Protein AF-X6MN84-F1 (afdb_monomer_lite)

Radius of gyration: 22.19 Å; chains: 1; bounding box: 65×56×56 Å

Structure (mmCIF, N/CA/C/O backbone):
data_AF-X6MN84-F1
#
_entry.id   AF-X6MN84-F1
#
loop_
_atom_site.group_PDB
_atom_site.id
_atom_site.type_symbol
_atom_site.label_atom_id
_atom_site.label_alt_id
_atom_site.label_comp_id
_atom_site.label_asym_id
_atom_site.label_entity_id
_atom_site.label_seq_id
_atom_site.pdbx_PDB_ins_code
_atom_site.Cartn_x
_atom_site.Cartn_y
_atom_site.Cartn_z
_atom_site.occupancy
_atom_site.B_iso_or_equiv
_atom_site.auth_seq_id
_atom_site.auth_comp_id
_atom_site.auth_asym_id
_atom_site.auth_atom_id
_atom_site.pdbx_PDB_model_num
ATOM 1 N N . ARG A 1 1 ? 23.557 12.006 5.548 1.00 52.25 1 ARG A N 1
ATOM 2 C CA . ARG A 1 1 ? 22.405 11.885 4.615 1.00 52.25 1 ARG A CA 1
ATOM 3 C C . ARG A 1 1 ? 21.142 11.925 5.464 1.00 52.25 1 ARG A C 1
ATOM 5 O O . ARG A 1 1 ? 21.061 11.121 6.381 1.00 52.25 1 ARG A O 1
ATOM 12 N N . PHE A 1 2 ? 20.226 12.864 5.230 1.00 48.91 2 PHE A N 1
ATOM 13 C CA . PHE A 1 2 ? 18.969 12.944 5.981 1.00 48.91 2 PHE A CA 1
ATOM 14 C C . PHE A 1 2 ? 18.113 11.706 5.689 1.00 48.91 2 PHE A C 1
ATOM 16 O O . PHE A 1 2 ? 17.827 11.423 4.526 1.00 48.91 2 PHE A O 1
ATOM 23 N N . LYS A 1 3 ? 17.737 10.953 6.728 1.00 68.38 3 LYS A N 1
ATOM 24 C CA . LYS A 1 3 ? 16.686 9.939 6.628 1.00 68.38 3 LYS A CA 1
ATOM 25 C C . LYS A 1 3 ? 15.368 10.673 6.836 1.00 68.38 3 LYS A C 1
ATOM 27 O O . LYS A 1 3 ? 15.062 11.056 7.957 1.00 68.38 3 LYS A O 1
ATOM 32 N N . MET A 1 4 ? 14.635 10.938 5.763 1.00 73.06 4 MET A N 1
ATOM 33 C CA . MET A 1 4 ? 13.311 11.551 5.864 1.00 73.06 4 MET A CA 1
ATOM 34 C C . MET A 1 4 ? 12.252 10.508 5.531 1.00 73.06 4 MET A C 1
ATOM 36 O O . MET A 1 4 ? 12.378 9.788 4.539 1.00 73.06 4 MET A O 1
ATOM 40 N N . GLY A 1 5 ? 11.242 10.418 6.391 1.00 83.06 5 GLY A N 1
ATOM 41 C CA . GLY A 1 5 ? 9.999 9.730 6.078 1.00 83.06 5 GLY A CA 1
ATOM 42 C C . GLY A 1 5 ? 9.092 10.646 5.264 1.00 83.06 5 GLY A C 1
ATOM 43 O O . GLY A 1 5 ? 9.265 11.865 5.263 1.00 83.06 5 GLY A O 1
ATOM 44 N N . PHE A 1 6 ? 8.128 10.065 4.564 1.00 90.44 6 PHE A N 1
ATOM 45 C CA . PHE A 1 6 ? 7.112 10.826 3.853 1.00 90.44 6 PHE A CA 1
ATOM 46 C C . PHE A 1 6 ? 5.768 10.109 3.896 1.00 90.44 6 PHE A C 1
ATOM 48 O O . PHE A 1 6 ? 5.682 8.899 4.119 1.00 90.44 6 PHE A O 1
ATOM 55 N N . MET A 1 7 ? 4.717 10.878 3.644 1.00 93.00 7 MET A N 1
ATOM 56 C CA . MET A 1 7 ? 3.363 10.376 3.503 1.00 93.00 7 MET A CA 1
ATOM 57 C C . MET A 1 7 ? 2.702 11.101 2.333 1.00 93.00 7 MET A C 1
ATOM 59 O O . MET A 1 7 ? 2.731 12.328 2.273 1.00 93.00 7 MET A O 1
ATOM 63 N N . ILE A 1 8 ? 2.144 10.345 1.391 1.00 93.38 8 ILE A N 1
ATOM 64 C CA . ILE A 1 8 ? 1.365 10.858 0.264 1.00 93.38 8 ILE A CA 1
ATOM 65 C C . ILE A 1 8 ? -0.061 10.371 0.456 1.00 93.38 8 ILE A C 1
ATOM 67 O O . ILE A 1 8 ? -0.315 9.168 0.493 1.00 93.38 8 ILE A O 1
ATOM 71 N N . CYS A 1 9 ? -0.988 11.311 0.564 1.00 92.75 9 CYS A N 1
ATOM 72 C CA . CYS A 1 9 ? -2.396 11.025 0.769 1.00 92.75 9 CYS A CA 1
ATOM 73 C C . CYS A 1 9 ? -3.184 11.381 -0.490 1.00 92.75 9 CYS A C 1
ATOM 75 O O . CYS A 1 9 ? -3.005 12.465 -1.044 1.00 92.75 9 CYS A O 1
ATOM 77 N N . ARG A 1 10 ? -4.082 10.493 -0.914 1.00 92.19 10 ARG A N 1
ATOM 78 C CA . ARG A 1 10 ? -4.995 10.708 -2.040 1.00 92.19 10 ARG A CA 1
ATOM 79 C C . ARG A 1 10 ? -6.407 10.292 -1.646 1.00 92.19 10 ARG A C 1
ATOM 81 O O . ARG A 1 10 ? -6.578 9.236 -1.039 1.00 92.19 10 ARG A O 1
ATOM 88 N N . GLY A 1 11 ? -7.407 11.107 -1.977 1.00 87.75 11 GLY A N 1
ATOM 89 C CA . GLY A 1 11 ? -8.805 10.810 -1.664 1.00 87.75 11 GLY A CA 1
ATOM 90 C C . GLY A 1 11 ? -9.167 10.984 -0.186 1.00 87.75 11 GLY A C 1
ATOM 91 O O . GLY A 1 11 ? -10.141 10.385 0.259 1.00 87.75 11 GLY A O 1
ATOM 92 N N . LEU A 1 12 ? -8.410 11.758 0.605 1.00 85.75 12 LEU A N 1
ATOM 93 C CA . LEU A 1 12 ? -8.781 12.031 2.007 1.00 85.75 12 LEU A CA 1
ATOM 94 C C . LEU A 1 12 ? -10.061 12.865 2.114 1.00 85.75 12 LEU A C 1
ATOM 96 O O . LEU A 1 12 ? -10.788 12.737 3.091 1.00 85.75 12 LEU A O 1
ATOM 100 N N . GLU A 1 13 ? -10.352 13.671 1.101 1.00 82.50 13 GLU A N 1
ATOM 101 C CA . GLU A 1 13 ? -11.580 14.444 0.937 1.00 82.50 13 GLU A CA 1
ATOM 102 C C . GLU A 1 13 ? -12.840 13.571 0.841 1.00 82.50 13 GLU A C 1
ATOM 104 O O . GLU A 1 13 ? -13.934 14.045 1.126 1.00 82.50 13 GLU A O 1
ATOM 109 N N . THR A 1 14 ? -12.689 12.287 0.493 1.00 79.19 14 THR A N 1
ATOM 110 C CA . THR A 1 14 ? -13.793 11.309 0.473 1.00 79.19 14 THR A CA 1
ATOM 111 C C . THR A 1 14 ? -14.192 10.860 1.881 1.00 79.19 14 THR A C 1
ATOM 113 O O . THR A 1 14 ? -15.256 10.274 2.085 1.00 79.19 14 THR A O 1
ATOM 116 N N . LEU A 1 15 ? -13.341 11.124 2.879 1.00 78.88 15 LEU A N 1
ATOM 117 C CA . LEU A 1 15 ? -13.653 10.871 4.275 1.00 78.88 15 LEU A CA 1
ATOM 118 C C . LEU A 1 15 ? -14.443 12.065 4.828 1.00 78.88 15 LEU A C 1
ATOM 120 O O . LEU A 1 15 ? -14.027 13.208 4.638 1.00 78.88 15 LEU A O 1
ATOM 124 N N . PRO A 1 16 ? -15.534 11.835 5.578 1.00 73.75 16 PRO A N 1
ATOM 125 C CA . PRO A 1 16 ? -16.383 12.898 6.115 1.00 73.75 16 PRO A CA 1
ATOM 126 C C . PRO A 1 16 ? -15.734 13.581 7.332 1.00 73.75 16 PRO A C 1
ATOM 128 O O . PRO A 1 16 ? -16.254 13.551 8.444 1.00 73.75 16 PRO A O 1
ATOM 131 N N . LEU A 1 17 ? -14.562 14.190 7.134 1.00 69.19 17 LEU A N 1
ATOM 132 C CA . LEU A 1 17 ? -13.824 14.929 8.162 1.00 69.19 17 LEU A CA 1
ATOM 133 C C . LEU A 1 17 ? -14.468 16.300 8.462 1.00 69.19 17 LEU A C 1
ATOM 135 O O . LEU A 1 17 ? -14.185 16.903 9.492 1.00 69.19 17 LEU A O 1
ATOM 139 N N . GLY A 1 18 ? -15.310 16.818 7.558 1.00 51.84 18 GLY A N 1
ATOM 140 C CA . GLY A 1 18 ? -15.757 18.218 7.524 1.00 51.84 18 GLY A CA 1
ATOM 141 C C . GLY A 1 18 ? -16.890 18.625 8.477 1.00 51.84 18 GLY A C 1
ATOM 142 O O . GLY A 1 18 ? -17.032 19.813 8.753 1.00 51.84 18 GLY A O 1
ATOM 143 N N . GLU A 1 19 ? -17.665 17.697 9.045 1.00 52.88 19 GLU A N 1
ATOM 144 C CA . GLU A 1 19 ? -18.725 18.038 10.022 1.00 52.88 19 GLU A CA 1
ATOM 145 C C . GLU A 1 19 ? -18.195 18.166 11.469 1.00 52.88 19 GLU A C 1
ATOM 147 O O . GLU A 1 19 ? -18.948 18.231 12.443 1.00 52.88 19 GLU A O 1
ATOM 152 N N . ILE A 1 20 ? -16.871 18.205 11.640 1.00 51.59 20 ILE A N 1
ATOM 153 C CA . ILE A 1 20 ? -16.196 18.148 12.936 1.00 51.59 20 ILE A CA 1
ATOM 154 C C . ILE A 1 20 ? -16.018 19.569 13.490 1.00 51.59 20 ILE A C 1
ATOM 156 O O . ILE A 1 20 ? -14.953 20.178 13.393 1.00 51.59 20 ILE A O 1
ATOM 160 N N . LYS A 1 21 ? -17.062 20.110 14.129 1.00 41.25 21 LYS A N 1
ATOM 161 C CA . LYS A 1 21 ? -16.872 21.169 15.132 1.00 41.25 21 LYS A CA 1
ATOM 162 C C . LYS A 1 21 ? -16.642 20.527 16.498 1.00 41.25 21 LYS A C 1
ATOM 164 O O . LYS A 1 21 ? -17.490 19.807 17.022 1.00 41.25 21 LYS A O 1
ATOM 169 N N . SER A 1 22 ? -15.458 20.806 17.042 1.00 44.19 22 SER A N 1
ATOM 170 C CA . SER A 1 22 ? -15.061 20.605 18.438 1.00 44.19 22 SER A CA 1
ATOM 171 C C . SER A 1 22 ? -16.256 20.682 19.403 1.00 44.19 22 SER A C 1
ATOM 173 O O . SER A 1 22 ? -16.992 21.668 19.420 1.00 44.19 22 SER A O 1
ATOM 175 N N . GLY A 1 23 ? -16.452 19.619 20.186 1.00 43.91 23 GLY A N 1
ATOM 176 C CA . GLY A 1 23 ? -17.368 19.578 21.330 1.00 43.91 23 GLY A CA 1
ATOM 177 C C . GLY A 1 23 ? -18.589 18.665 21.190 1.00 43.91 23 GLY A C 1
ATOM 178 O O . GLY A 1 23 ? -18.966 18.035 22.173 1.00 43.91 23 GLY A O 1
ATOM 179 N N . SER A 1 24 ? -19.176 18.509 19.998 1.00 44.34 24 SER A N 1
ATOM 180 C CA . SER A 1 24 ? -20.424 17.735 19.843 1.00 44.34 24 SER A CA 1
ATOM 181 C C . SER A 1 24 ? -20.464 17.019 18.494 1.00 44.34 24 SER A C 1
ATOM 183 O O . SER A 1 24 ? -20.938 17.565 17.504 1.00 44.34 24 SER A O 1
ATOM 185 N N . VAL A 1 25 ? -19.942 15.793 18.434 1.00 43.50 25 VAL A N 1
ATOM 186 C CA . VAL A 1 25 ? -19.949 14.992 17.200 1.00 43.50 25 VAL A CA 1
ATOM 187 C C . VAL A 1 25 ? -21.353 14.421 16.971 1.00 43.50 25 VAL A C 1
ATOM 189 O O . VAL A 1 25 ? -21.715 13.416 17.583 1.00 43.50 25 VAL A O 1
ATOM 192 N N . ASN A 1 26 ? -22.132 15.047 16.088 1.00 42.22 26 ASN A N 1
ATOM 193 C CA . ASN A 1 26 ? -23.276 14.418 15.429 1.00 42.22 26 ASN A CA 1
ATOM 194 C C . ASN A 1 26 ? -22.837 14.051 14.014 1.00 42.22 26 ASN A C 1
ATOM 196 O O . ASN A 1 26 ? -22.629 14.932 13.193 1.00 42.22 26 ASN A O 1
ATOM 200 N N . ILE A 1 27 ? -22.665 12.756 13.756 1.00 47.03 27 ILE A N 1
ATOM 201 C CA . ILE A 1 27 ? -22.440 12.249 12.401 1.00 47.03 27 ILE A CA 1
ATOM 202 C C . ILE A 1 27 ? -23.808 12.122 11.742 1.00 47.03 27 ILE A C 1
ATOM 204 O O . ILE A 1 27 ? -24.665 11.408 12.276 1.00 47.03 27 ILE A O 1
ATOM 208 N N . ASN A 1 28 ? -24.015 12.762 10.591 1.00 46.78 28 ASN A N 1
ATOM 209 C CA . ASN A 1 28 ? -25.193 12.493 9.776 1.00 46.78 28 ASN A CA 1
ATOM 210 C C . ASN A 1 28 ? -25.079 11.093 9.140 1.00 46.78 28 ASN A C 1
ATOM 212 O O . ASN A 1 28 ? -24.498 10.891 8.078 1.00 46.78 28 ASN A O 1
ATOM 216 N N . LEU A 1 29 ? -25.608 10.085 9.841 1.00 49.41 29 LEU A N 1
ATOM 217 C CA . LEU A 1 29 ? -25.531 8.672 9.448 1.00 49.41 29 LEU A CA 1
ATOM 218 C C . LEU A 1 29 ? -26.240 8.366 8.119 1.00 49.41 29 LEU A C 1
ATOM 220 O O . LEU A 1 29 ? -25.940 7.342 7.507 1.00 49.41 29 LEU A O 1
ATOM 224 N N . ASN A 1 30 ? -27.153 9.230 7.669 1.00 44.81 30 ASN A N 1
ATOM 225 C CA . ASN A 1 30 ? -27.956 8.983 6.473 1.00 44.81 30 ASN A CA 1
ATOM 226 C C . ASN A 1 30 ? -27.123 9.087 5.185 1.00 44.81 30 ASN A C 1
ATOM 228 O O . ASN A 1 30 ? -27.300 8.266 4.293 1.00 44.81 30 ASN A O 1
ATOM 232 N N . GLU A 1 31 ? -26.144 9.993 5.133 1.00 46.47 31 GLU A N 1
ATOM 233 C CA . GLU A 1 31 ? -25.228 10.148 3.987 1.00 46.47 31 GLU A CA 1
ATOM 234 C C . GLU A 1 31 ? -24.196 9.000 3.904 1.00 46.47 31 GLU A C 1
ATOM 236 O O . GLU A 1 31 ? -23.712 8.626 2.836 1.00 46.47 31 GLU A O 1
ATOM 241 N N . LEU A 1 32 ? -23.888 8.371 5.046 1.00 46.03 32 LEU A N 1
ATOM 242 C CA . LEU A 1 32 ? -22.973 7.227 5.149 1.00 46.03 32 LEU A CA 1
ATOM 243 C C . LEU A 1 32 ? -23.614 5.886 4.764 1.00 46.03 32 LEU A C 1
ATOM 245 O O . LEU A 1 32 ? -22.897 4.957 4.373 1.00 46.03 32 LEU A O 1
ATOM 249 N N . LEU A 1 33 ? -24.937 5.771 4.908 1.00 45.97 33 LEU A N 1
ATOM 250 C CA . LEU A 1 33 ? -25.699 4.544 4.663 1.00 45.97 33 LEU A CA 1
ATOM 251 C C . LEU A 1 33 ? -25.850 4.245 3.167 1.00 45.97 33 LEU A C 1
ATOM 253 O O . LEU A 1 33 ? -25.746 3.077 2.787 1.00 45.97 33 LEU A O 1
ATOM 257 N N . GLU A 1 34 ? -26.000 5.271 2.322 1.00 46.03 34 GLU A N 1
ATOM 258 C CA . GLU A 1 34 ? -26.177 5.107 0.868 1.00 46.03 34 GLU A CA 1
ATOM 259 C C . GLU A 1 34 ? -24.940 4.502 0.176 1.00 46.03 34 GLU A C 1
ATOM 261 O O . GLU A 1 34 ? -25.068 3.784 -0.813 1.00 46.03 34 GLU A O 1
ATOM 266 N N . ASN A 1 35 ? -23.748 4.672 0.760 1.00 43.97 35 ASN A N 1
ATOM 267 C CA . ASN A 1 35 ? -22.477 4.171 0.218 1.00 43.97 35 ASN A CA 1
ATOM 268 C C . ASN A 1 35 ? -22.011 2.822 0.814 1.00 43.97 35 ASN A C 1
ATOM 270 O O . ASN A 1 35 ? -20.923 2.334 0.495 1.00 43.97 35 ASN A O 1
ATOM 274 N N . SER A 1 36 ? -22.797 2.199 1.700 1.00 42.78 36 SER A N 1
ATOM 275 C CA . SER A 1 36 ? -22.374 1.042 2.508 1.00 42.78 36 SER A CA 1
ATOM 276 C C . SER A 1 36 ? -22.771 -0.319 1.913 1.00 42.78 36 SER A C 1
ATOM 278 O O . SER A 1 36 ? -23.454 -1.130 2.534 1.00 42.78 36 SER A O 1
ATOM 280 N N . LEU A 1 37 ? -22.287 -0.637 0.709 1.00 41.22 37 LEU A N 1
ATOM 281 C CA . LEU A 1 37 ? -22.500 -1.970 0.113 1.00 41.22 37 LEU A CA 1
ATOM 282 C C . LEU A 1 37 ? -21.826 -3.126 0.891 1.00 41.22 37 LEU A C 1
ATOM 284 O O . LEU A 1 37 ? -22.059 -4.289 0.567 1.00 41.22 37 LEU A O 1
ATOM 288 N N . PHE A 1 38 ? -21.028 -2.853 1.936 1.00 43.19 38 PHE A N 1
ATOM 289 C CA . PHE A 1 38 ? -20.320 -3.885 2.705 1.00 43.19 38 PHE A CA 1
ATOM 290 C C . PHE A 1 38 ? -20.349 -3.629 4.221 1.00 43.19 38 PHE A C 1
ATOM 292 O O . PHE A 1 38 ? -19.780 -2.663 4.725 1.00 43.19 38 PHE A O 1
ATOM 299 N N . ARG A 1 39 ? -20.987 -4.554 4.955 1.00 51.38 39 ARG A N 1
ATOM 300 C CA . ARG A 1 39 ? -21.121 -4.571 6.424 1.00 51.38 39 ARG A CA 1
ATOM 301 C C . ARG A 1 39 ? -19.866 -5.143 7.090 1.00 51.38 39 ARG A C 1
ATOM 303 O O . ARG A 1 39 ? -19.883 -6.260 7.603 1.00 51.38 39 ARG A O 1
ATOM 310 N N . SER A 1 40 ? -18.758 -4.412 7.037 1.00 54.97 40 SER A N 1
ATOM 311 C CA . SER A 1 40 ? -17.522 -4.768 7.745 1.00 54.97 40 SER A CA 1
ATOM 312 C C . SER A 1 40 ? -17.174 -3.694 8.771 1.00 54.97 40 SER A C 1
ATOM 314 O O . SER A 1 40 ? -17.192 -2.505 8.464 1.00 54.97 40 SER A O 1
ATOM 316 N N . THR A 1 41 ? -16.823 -4.109 9.991 1.00 59.50 41 THR A N 1
ATOM 317 C CA . THR A 1 41 ? -16.279 -3.209 11.025 1.00 59.50 41 THR A CA 1
ATOM 318 C C . THR A 1 41 ? -14.863 -2.750 10.696 1.00 59.50 41 THR A C 1
ATOM 320 O O . THR A 1 41 ? -14.429 -1.712 11.196 1.00 59.50 41 THR A O 1
ATOM 323 N N . ALA A 1 42 ? -14.138 -3.505 9.864 1.00 61.66 42 ALA A N 1
ATOM 324 C CA . ALA A 1 42 ? -12.853 -3.071 9.342 1.00 61.66 42 ALA 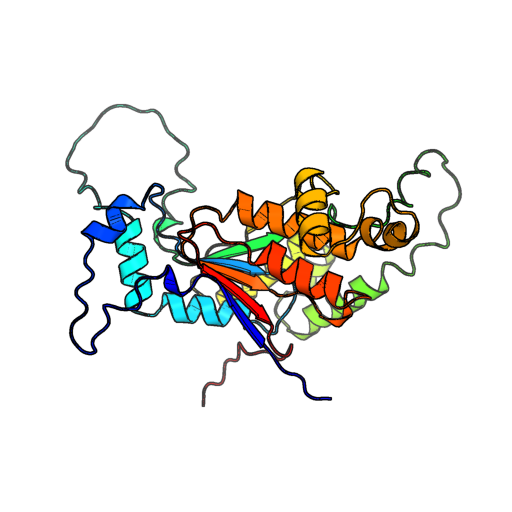A CA 1
ATOM 325 C C . ALA A 1 42 ? -13.065 -1.894 8.385 1.00 61.66 42 ALA A C 1
ATOM 327 O O . ALA A 1 42 ? -13.855 -1.996 7.446 1.00 61.66 42 ALA A O 1
ATOM 328 N N . VAL A 1 43 ? -12.386 -0.787 8.683 1.00 76.12 43 VAL A N 1
ATOM 329 C CA . VAL A 1 43 ? -12.435 0.481 7.938 1.00 76.12 43 VAL A CA 1
ATOM 330 C C . VAL A 1 43 ? -11.094 0.761 7.259 1.00 76.12 43 VAL A C 1
ATOM 332 O O . VAL A 1 43 ? -11.061 1.456 6.240 1.00 76.12 43 VAL A O 1
ATOM 335 N N . ILE A 1 44 ? -10.006 0.245 7.844 1.00 91.44 44 ILE A N 1
ATOM 336 C CA . ILE A 1 44 ? -8.635 0.513 7.424 1.00 91.44 44 ILE A CA 1
ATOM 337 C C . ILE A 1 44 ? -7.945 -0.796 7.046 1.00 91.44 44 ILE A C 1
ATOM 339 O O . ILE A 1 44 ? -7.839 -1.706 7.868 1.00 91.44 44 ILE A O 1
ATOM 343 N N . ASP A 1 45 ? -7.419 -0.862 5.829 1.00 93.25 45 ASP A N 1
ATOM 344 C CA . ASP A 1 45 ? -6.489 -1.916 5.428 1.00 93.25 45 ASP A CA 1
ATOM 345 C C . ASP A 1 45 ? -5.062 -1.384 5.426 1.00 93.25 45 ASP A C 1
ATOM 347 O O . ASP A 1 45 ? -4.815 -0.262 4.996 1.00 93.25 45 ASP A O 1
ATOM 351 N N . VAL A 1 46 ? -4.116 -2.204 5.871 1.00 94.81 46 VAL A N 1
ATOM 352 C CA . VAL A 1 46 ? -2.685 -1.904 5.861 1.00 94.81 46 VAL A CA 1
ATOM 353 C C . VAL A 1 46 ? -1.978 -2.956 5.023 1.00 94.81 46 VAL A C 1
ATOM 355 O O . VAL A 1 46 ? -2.033 -4.141 5.339 1.00 94.81 46 VAL A O 1
ATOM 358 N N . TRP A 1 47 ? -1.301 -2.521 3.968 1.00 93.44 47 TRP A N 1
ATOM 359 C CA . TRP A 1 47 ? -0.436 -3.336 3.125 1.00 93.44 47 TRP A CA 1
ATOM 360 C C . TRP A 1 47 ? 1.011 -3.091 3.527 1.00 93.44 47 TRP A C 1
ATOM 362 O O . TRP A 1 47 ? 1.633 -2.116 3.095 1.00 93.44 47 TRP A O 1
ATOM 372 N N . TRP A 1 48 ? 1.529 -3.977 4.376 1.00 89.69 48 TRP A N 1
ATOM 373 C CA . TRP A 1 48 ? 2.906 -3.909 4.845 1.00 89.69 48 TRP A CA 1
ATOM 374 C C . TRP A 1 48 ? 3.801 -4.690 3.887 1.00 89.69 48 TRP A C 1
ATOM 376 O O . TRP A 1 48 ? 3.742 -5.915 3.813 1.00 89.69 48 TRP A O 1
ATOM 386 N N . LEU A 1 49 ? 4.573 -3.953 3.089 1.00 85.62 49 LEU A N 1
ATOM 387 C CA . LEU A 1 49 ? 5.337 -4.501 1.959 1.00 85.62 49 LEU A CA 1
ATOM 388 C C . LEU A 1 49 ? 6.849 -4.381 2.141 1.00 85.62 49 LEU A C 1
ATOM 390 O O . LEU A 1 49 ? 7.614 -5.035 1.439 1.00 85.62 49 LEU A O 1
ATOM 394 N N . LEU A 1 50 ? 7.267 -3.487 3.032 1.00 81.31 50 LEU A N 1
ATOM 395 C CA . LEU A 1 50 ? 8.651 -3.174 3.353 1.00 81.31 50 LEU A CA 1
ATOM 396 C C . LEU A 1 50 ? 8.699 -2.752 4.821 1.00 81.31 50 LEU A C 1
ATOM 398 O O . LEU A 1 50 ? 7.744 -2.147 5.316 1.00 81.31 50 LEU A O 1
ATOM 402 N N . ASP A 1 51 ? 9.829 -2.992 5.479 1.00 78.75 51 ASP A N 1
ATOM 403 C CA . ASP A 1 51 ? 10.060 -2.437 6.806 1.00 78.75 51 ASP A CA 1
ATOM 404 C C . ASP A 1 51 ? 10.260 -0.916 6.727 1.00 78.75 51 ASP A C 1
ATOM 406 O O . ASP A 1 51 ? 11.117 -0.401 6.001 1.00 78.75 51 ASP A O 1
ATOM 410 N N . ASP A 1 52 ? 9.434 -0.194 7.474 1.00 81.06 52 ASP A N 1
ATOM 411 C CA . ASP A 1 52 ? 9.440 1.256 7.581 1.00 81.06 52 ASP A CA 1
ATOM 412 C C . ASP A 1 52 ? 9.626 1.743 9.029 1.00 81.06 52 ASP A C 1
ATOM 414 O O . ASP A 1 52 ? 9.359 2.909 9.326 1.00 81.06 52 ASP A O 1
ATOM 418 N N . GLY A 1 53 ? 10.094 0.865 9.926 1.00 80.19 53 GLY A N 1
ATOM 419 C CA . GLY A 1 53 ? 10.265 1.144 11.355 1.00 80.19 53 GLY A CA 1
ATOM 420 C C . GLY A 1 53 ? 8.971 1.026 12.168 1.00 80.19 53 GLY A C 1
ATOM 421 O O . GLY A 1 53 ? 8.954 1.373 13.351 1.00 80.19 53 GLY A O 1
ATOM 422 N N . GLY A 1 54 ? 7.883 0.554 11.547 1.00 84.31 54 GLY A N 1
ATOM 423 C CA . GLY A 1 54 ? 6.575 0.353 12.177 1.00 84.31 54 GLY A CA 1
ATOM 424 C C . GLY A 1 54 ? 5.625 1.546 12.058 1.00 84.31 54 GLY A C 1
ATOM 425 O O . GLY A 1 54 ? 4.534 1.509 12.627 1.00 84.31 54 GLY A O 1
ATOM 426 N N . LEU A 1 55 ? 5.995 2.596 11.314 1.00 88.50 55 LEU A N 1
ATOM 427 C CA . LEU A 1 55 ? 5.164 3.793 11.150 1.00 88.50 55 LEU A CA 1
ATOM 428 C C . LEU A 1 55 ? 3.843 3.473 10.432 1.00 88.50 55 LEU A C 1
ATOM 430 O O . LEU A 1 55 ? 2.779 3.924 10.861 1.00 88.50 55 LEU A O 1
ATOM 434 N N . SER A 1 56 ? 3.905 2.628 9.402 1.00 89.31 56 SER A N 1
ATOM 435 C CA . SER A 1 56 ? 2.752 2.077 8.679 1.00 89.31 56 SER A CA 1
ATOM 436 C C . SER A 1 56 ? 1.788 1.261 9.547 1.00 89.31 56 SER A C 1
ATOM 438 O O . SER A 1 56 ? 0.631 1.106 9.169 1.00 89.31 56 SER A O 1
ATOM 440 N N . LEU A 1 57 ? 2.221 0.771 10.715 1.00 90.62 57 LEU A N 1
ATOM 441 C CA . LEU A 1 57 ? 1.364 0.086 11.693 1.00 90.62 57 LEU A CA 1
ATOM 442 C C . LEU A 1 57 ? 0.859 1.049 12.772 1.00 90.62 57 LEU A C 1
ATOM 444 O O . LEU A 1 57 ? -0.307 0.991 13.170 1.00 90.62 57 LEU A O 1
ATOM 448 N N . LEU A 1 58 ? 1.729 1.953 13.229 1.00 91.38 58 LEU A N 1
ATOM 449 C CA . LEU A 1 58 ? 1.434 2.902 14.295 1.00 91.38 58 LEU A CA 1
ATOM 450 C C . LEU A 1 58 ? 0.335 3.892 13.895 1.00 91.38 58 LEU A C 1
ATOM 452 O O . LEU A 1 58 ? -0.611 4.085 14.657 1.00 91.38 58 LEU A O 1
ATOM 456 N N . VAL A 1 59 ? 0.419 4.497 12.705 1.00 92.94 59 VAL A N 1
ATOM 457 C CA . VAL A 1 59 ? -0.552 5.518 12.274 1.00 92.94 59 VAL A CA 1
ATOM 458 C C . VAL A 1 59 ? -1.979 4.943 12.178 1.00 92.94 59 VAL A C 1
ATOM 460 O O . VAL A 1 59 ? -2.871 5.487 12.836 1.00 92.94 59 VAL A O 1
ATOM 463 N N . PRO A 1 60 ? -2.228 3.812 11.484 1.00 92.75 60 PRO A N 1
ATOM 464 C CA . PRO A 1 60 ? -3.541 3.159 11.487 1.00 92.75 60 PRO A CA 1
ATOM 465 C C . PRO A 1 60 ? -4.028 2.751 12.878 1.00 92.75 60 PRO A C 1
ATOM 467 O O . PRO A 1 60 ? -5.225 2.827 13.164 1.00 92.75 60 PRO A O 1
ATOM 470 N N . HIS A 1 61 ? -3.119 2.329 13.762 1.00 91.31 61 HIS A N 1
ATOM 471 C CA . HIS A 1 61 ? -3.480 1.993 15.133 1.00 91.31 61 HIS A CA 1
ATOM 472 C C . HIS A 1 61 ? -3.959 3.221 15.918 1.00 91.31 61 HIS A C 1
ATOM 474 O O . HIS A 1 61 ? -5.016 3.153 16.547 1.00 91.31 61 HIS A O 1
ATOM 480 N N . LEU A 1 62 ? -3.253 4.351 15.837 1.00 90.94 62 LEU A N 1
ATOM 481 C CA . LEU A 1 62 ? -3.677 5.606 16.466 1.00 90.94 62 LEU A CA 1
ATOM 482 C C . LEU A 1 62 ? -5.040 6.062 15.937 1.00 90.94 62 LEU A C 1
ATOM 484 O O . LEU A 1 62 ? -5.923 6.411 16.720 1.00 90.94 62 LEU A O 1
ATOM 488 N N . MET A 1 63 ? -5.255 5.953 14.623 1.00 89.75 63 MET A N 1
ATOM 489 C CA . MET A 1 63 ? -6.564 6.207 14.021 1.00 89.75 63 MET A CA 1
ATOM 490 C C . MET A 1 63 ? -7.639 5.281 14.598 1.00 89.75 63 MET A C 1
ATOM 492 O O . MET A 1 63 ? -8.745 5.730 14.847 1.00 89.75 63 MET A O 1
ATOM 496 N N . SER A 1 64 ? -7.333 4.014 14.895 1.00 87.44 64 SER A N 1
ATOM 497 C CA . SER A 1 64 ? -8.298 3.076 15.500 1.00 87.44 64 SER A CA 1
ATOM 498 C C . SER A 1 64 ? -8.731 3.390 16.926 1.00 87.44 64 SER A C 1
ATOM 500 O O . SER A 1 64 ? -9.798 2.941 17.356 1.00 87.44 64 SER A O 1
ATOM 502 N N . ILE A 1 65 ? -7.934 4.169 17.652 1.00 88.06 65 ILE A N 1
ATOM 503 C CA . ILE A 1 65 ? -8.261 4.615 19.008 1.00 88.06 65 ILE A CA 1
ATOM 504 C C . ILE A 1 65 ? -9.145 5.868 18.959 1.00 88.06 65 ILE A C 1
ATOM 506 O O . ILE A 1 65 ? -9.987 6.068 19.841 1.00 88.06 65 ILE A O 1
ATOM 510 N N . ASP A 1 66 ? -8.987 6.684 17.918 1.00 86.75 66 ASP A N 1
ATOM 511 C CA . ASP A 1 66 ? -9.697 7.943 17.760 1.00 86.75 66 ASP A CA 1
ATOM 512 C C . ASP A 1 66 ? -11.227 7.767 17.635 1.00 86.75 66 ASP A C 1
ATOM 514 O O . ASP A 1 66 ? -11.757 6.814 17.050 1.00 86.75 66 ASP A O 1
ATOM 518 N N . ARG A 1 67 ? -11.969 8.713 18.226 1.00 82.06 67 ARG A N 1
ATOM 519 C CA . ARG A 1 67 ? -13.431 8.638 18.344 1.00 82.06 67 ARG A CA 1
ATOM 520 C C . ARG A 1 67 ? -14.125 8.675 16.985 1.00 82.06 67 ARG A C 1
ATOM 522 O O . ARG A 1 67 ? -15.114 7.957 16.819 1.00 82.06 67 ARG A O 1
ATOM 529 N N . PHE A 1 68 ? -13.636 9.486 16.046 1.00 83.50 68 PHE A N 1
ATOM 530 C CA . PHE A 1 68 ? -14.236 9.610 14.718 1.00 83.50 68 PHE A CA 1
ATOM 531 C C . PHE A 1 68 ? -14.203 8.260 14.002 1.00 83.50 68 PHE A C 1
ATOM 533 O O . PHE A 1 68 ? -15.240 7.753 13.574 1.00 83.50 68 PHE A O 1
ATOM 540 N N . TRP A 1 69 ? -13.039 7.616 13.974 1.00 83.25 69 TRP A N 1
ATOM 541 C CA . TRP A 1 69 ? -12.862 6.326 13.312 1.00 83.25 69 TRP A CA 1
ATOM 542 C C . TRP A 1 69 ? -13.648 5.197 13.982 1.00 83.25 69 TRP A C 1
ATOM 544 O O . TRP A 1 69 ? -14.254 4.374 13.291 1.00 83.25 69 TRP A O 1
ATOM 554 N N . ARG A 1 70 ? -13.737 5.188 15.319 1.00 81.56 70 ARG A N 1
ATOM 555 C CA . ARG A 1 70 ? -14.594 4.235 16.048 1.00 81.56 70 ARG A CA 1
ATOM 556 C C . ARG A 1 70 ? -16.075 4.401 15.712 1.00 81.56 70 ARG A C 1
ATOM 558 O O . ARG A 1 70 ? -16.793 3.404 15.592 1.00 81.56 70 ARG A O 1
ATOM 565 N N . GLN A 1 71 ? -16.546 5.638 15.570 1.00 78.19 71 GLN A N 1
ATOM 566 C CA . GLN A 1 71 ? -17.934 5.915 15.207 1.00 78.19 71 GLN A CA 1
ATOM 567 C C . GLN A 1 71 ? -18.206 5.551 13.744 1.00 78.19 71 GLN A C 1
ATOM 569 O O . GLN A 1 71 ? -19.214 4.909 13.459 1.00 78.19 71 GLN A O 1
ATOM 574 N N . LEU A 1 72 ? -17.268 5.863 12.846 1.00 77.31 72 LEU A N 1
ATOM 575 C CA . LEU A 1 72 ? -17.320 5.498 11.432 1.00 77.31 72 LEU A CA 1
ATOM 576 C C . LEU A 1 72 ? -17.348 3.970 11.232 1.00 77.31 72 LEU A C 1
ATOM 578 O O . LEU A 1 72 ? -18.142 3.458 10.446 1.00 77.31 72 LEU A O 1
ATOM 582 N N . SER A 1 73 ? -16.533 3.232 11.991 1.00 78.12 73 SER A N 1
ATOM 583 C CA . SER A 1 73 ? -16.547 1.762 12.038 1.00 78.12 73 SER A CA 1
ATOM 584 C C . SER A 1 73 ? -17.873 1.207 12.565 1.00 78.12 73 SER A C 1
ATOM 586 O O . SER A 1 73 ? -18.438 0.278 11.988 1.00 78.12 73 SER A O 1
ATOM 588 N N . SER A 1 74 ? -18.416 1.812 13.626 1.00 74.75 74 SER A N 1
ATOM 589 C CA . SER A 1 74 ? -19.702 1.404 14.206 1.00 74.75 74 SER A CA 1
ATOM 590 C C . SER A 1 74 ? -20.873 1.647 13.251 1.00 74.75 74 SER A C 1
ATOM 592 O O . SER A 1 74 ? -21.780 0.821 13.191 1.00 74.75 74 SER A O 1
ATOM 594 N N . ALA A 1 75 ? -20.841 2.740 12.484 1.00 70.38 75 ALA A N 1
ATOM 595 C CA . ALA A 1 75 ? -21.824 3.028 11.442 1.00 70.38 75 ALA A CA 1
ATOM 596 C C . ALA A 1 75 ? -21.789 1.974 10.319 1.00 70.38 75 ALA A C 1
ATOM 598 O O . ALA A 1 75 ? -22.839 1.516 9.876 1.00 70.38 75 ALA A O 1
ATOM 599 N N . ASN A 1 76 ? -20.595 1.516 9.921 1.00 67.88 76 ASN A N 1
ATOM 600 C CA . ASN A 1 76 ? -20.437 0.463 8.908 1.00 67.88 76 ASN A CA 1
ATOM 601 C C . ASN A 1 76 ? -20.928 -0.916 9.357 1.00 67.88 76 ASN A C 1
ATOM 603 O O . ASN A 1 76 ? -21.313 -1.734 8.524 1.00 67.88 76 ASN A O 1
ATOM 607 N N . ALA A 1 77 ? -20.911 -1.193 10.663 1.00 64.00 77 ALA A N 1
ATOM 608 C CA . ALA A 1 77 ? -21.337 -2.479 11.209 1.00 64.00 77 ALA A CA 1
ATOM 609 C C . ALA A 1 77 ? -22.853 -2.737 11.057 1.00 64.00 77 ALA A C 1
ATOM 611 O O . ALA A 1 77 ? -23.299 -3.870 11.243 1.00 64.00 77 ALA A O 1
ATOM 612 N N . GLY A 1 78 ? -23.640 -1.712 10.703 1.00 58.06 78 GLY A N 1
ATOM 613 C CA . GLY A 1 78 ? -25.100 -1.772 10.643 1.00 58.06 78 GLY A CA 1
ATOM 614 C C . GLY A 1 78 ? -25.756 -1.911 12.029 1.00 58.06 78 GLY A C 1
ATOM 615 O O . GLY A 1 78 ? -25.076 -2.118 13.041 1.00 58.06 78 GLY A O 1
ATOM 616 N N . PRO A 1 79 ? -27.092 -1.786 12.125 1.00 53.59 79 PRO A N 1
ATOM 617 C CA . PRO A 1 79 ? -27.797 -2.012 13.380 1.00 53.59 79 PRO A CA 1
ATOM 618 C C . PRO A 1 79 ? -27.581 -3.457 13.847 1.00 53.59 79 PRO A C 1
ATOM 620 O O . PRO A 1 79 ? -27.867 -4.410 13.124 1.00 53.59 79 PRO A O 1
ATOM 623 N N . LYS A 1 80 ? -27.090 -3.629 15.082 1.00 49.84 80 LYS A N 1
ATOM 624 C CA . LYS A 1 80 ? -27.048 -4.940 15.740 1.00 49.84 80 LYS A CA 1
ATOM 625 C C . LYS A 1 80 ? -28.488 -5.421 15.912 1.00 49.84 80 LYS A C 1
ATOM 627 O O . LYS A 1 80 ? -29.188 -4.918 16.793 1.00 49.84 80 LYS A O 1
ATOM 632 N N . GLU A 1 81 ? -28.938 -6.373 15.099 1.00 42.38 81 GLU A N 1
ATOM 633 C CA . GLU A 1 81 ? -30.201 -7.063 15.359 1.00 42.38 81 GLU A CA 1
ATOM 634 C C . GLU A 1 81 ? -30.142 -7.652 16.773 1.00 42.38 81 GLU A C 1
ATOM 636 O O . GLU A 1 81 ? -29.319 -8.514 17.096 1.00 42.38 81 GLU A O 1
ATOM 641 N N . LYS A 1 82 ? -30.994 -7.138 17.665 1.00 38.16 82 LYS A N 1
ATOM 642 C CA . LYS A 1 82 ? -31.238 -7.773 18.956 1.00 38.16 82 LYS A CA 1
ATOM 643 C C . LYS A 1 82 ? -31.963 -9.076 18.648 1.00 38.16 82 LYS A C 1
ATOM 645 O O . LYS A 1 82 ? -33.173 -9.057 18.450 1.00 38.16 82 LYS A O 1
ATOM 650 N N . ASN A 1 83 ? -31.231 -10.187 18.603 1.00 34.88 83 ASN A N 1
ATOM 651 C CA . ASN A 1 83 ? -31.802 -11.528 18.495 1.00 34.88 83 ASN A CA 1
ATOM 652 C C . ASN A 1 83 ? -32.773 -11.791 19.659 1.00 34.88 83 ASN A C 1
ATOM 654 O O . ASN A 1 83 ? -32.402 -12.315 20.707 1.00 34.88 83 ASN A O 1
ATOM 658 N N . LYS A 1 84 ? -34.043 -11.444 19.459 1.00 39.44 84 LYS A N 1
ATOM 659 C CA . LYS A 1 84 ? -35.185 -12.169 19.997 1.00 39.44 84 LYS A CA 1
ATOM 660 C C . LYS A 1 84 ? -35.726 -12.980 18.831 1.00 39.44 84 LYS A C 1
ATOM 662 O O . LYS A 1 84 ? -36.500 -12.432 18.072 1.00 39.44 84 LYS A O 1
ATOM 667 N N . PHE A 1 85 ? -35.311 -14.232 18.669 1.00 32.62 85 PHE A N 1
ATOM 668 C CA . PHE A 1 85 ? -36.238 -15.303 18.303 1.00 32.62 85 PHE A CA 1
ATOM 669 C C . PHE A 1 85 ? -35.596 -16.677 18.502 1.00 32.62 85 PHE A C 1
ATOM 671 O O . PHE A 1 85 ? -34.433 -16.938 18.207 1.00 32.62 85 PHE A O 1
ATOM 678 N N . SER A 1 86 ? -36.419 -17.519 19.101 1.00 34.28 86 SER A N 1
ATOM 679 C CA . SER A 1 86 ? -36.259 -18.914 19.452 1.00 34.28 86 SER A CA 1
ATOM 680 C C . SER A 1 86 ? -36.157 -19.840 18.236 1.00 34.28 86 SER A C 1
ATOM 682 O O . SER A 1 86 ? -36.978 -19.744 17.338 1.00 34.28 86 SER A O 1
ATOM 684 N N . ASN A 1 87 ? -35.254 -20.817 18.345 1.00 32.72 87 ASN A N 1
ATOM 685 C CA . ASN A 1 87 ? -35.359 -22.217 17.909 1.00 32.72 87 ASN A CA 1
ATOM 686 C C . ASN A 1 87 ? -35.634 -22.601 16.429 1.00 32.72 87 ASN A C 1
ATOM 688 O O . ASN A 1 87 ? -36.557 -22.122 15.787 1.00 32.72 87 ASN A O 1
ATOM 692 N N . ARG A 1 88 ? -34.918 -23.670 16.026 1.00 35.97 88 ARG A N 1
ATOM 693 C CA . ARG A 1 88 ? -35.114 -24.596 14.881 1.00 35.97 88 ARG A CA 1
ATOM 694 C C . ARG A 1 88 ? -34.701 -24.136 13.472 1.00 35.97 88 ARG A C 1
ATOM 696 O O . ARG A 1 88 ? -35.510 -23.664 12.690 1.00 35.97 88 ARG A O 1
ATOM 703 N N . ASN A 1 89 ? -33.461 -24.446 13.081 1.00 31.81 89 ASN A N 1
ATOM 704 C CA . ASN A 1 89 ? -33.134 -25.643 12.281 1.00 31.81 89 ASN A CA 1
ATOM 705 C C . ASN A 1 89 ? -31.625 -25.681 11.977 1.00 31.81 89 ASN A C 1
ATOM 707 O O . ASN A 1 89 ? -31.023 -24.693 11.566 1.00 31.81 89 ASN A O 1
ATOM 711 N N . ASN A 1 90 ? -31.006 -26.834 12.242 1.00 41.81 90 ASN A N 1
ATOM 712 C CA . ASN A 1 90 ? -29.568 -27.061 12.121 1.00 41.81 90 ASN A CA 1
ATOM 713 C C . ASN A 1 90 ? -29.140 -27.172 10.652 1.00 41.81 90 ASN A C 1
ATOM 715 O O . ASN A 1 90 ? -29.220 -28.244 10.061 1.00 41.81 90 ASN A O 1
ATOM 719 N N . VAL A 1 91 ? -28.563 -26.098 10.119 1.00 35.97 91 VAL A N 1
ATOM 720 C CA . VAL A 1 91 ? -27.471 -26.190 9.144 1.00 35.97 91 VAL A CA 1
ATOM 721 C C . VAL A 1 91 ? -26.299 -25.425 9.752 1.00 35.97 91 VAL A C 1
ATOM 723 O O . VAL A 1 91 ? -26.340 -24.203 9.890 1.00 35.97 91 VAL A O 1
ATOM 726 N N . LYS A 1 92 ? -25.276 -26.150 10.221 1.00 32.97 92 LYS A N 1
ATOM 727 C CA . LYS A 1 92 ? -24.052 -25.545 10.762 1.00 32.97 92 LYS A CA 1
ATOM 728 C C . LYS A 1 92 ? -23.246 -24.955 9.603 1.00 32.97 92 LYS A C 1
ATOM 730 O O . LYS A 1 92 ? -22.470 -25.659 8.969 1.00 32.97 92 LYS A O 1
ATOM 735 N N . LEU A 1 93 ? -23.418 -23.660 9.358 1.00 34.38 93 LEU A N 1
ATOM 736 C CA . LEU A 1 93 ? -22.420 -22.858 8.653 1.00 34.38 93 LEU A CA 1
ATOM 737 C C . LEU A 1 93 ? -21.141 -22.804 9.525 1.00 34.38 93 LEU A C 1
ATOM 739 O O . LEU A 1 93 ? -21.284 -22.683 10.750 1.00 34.38 93 LEU A O 1
ATOM 743 N N . PRO A 1 94 ? -19.916 -22.915 8.969 1.00 31.00 94 PRO A N 1
ATOM 744 C CA . PRO A 1 94 ? -18.684 -22.888 9.763 1.00 31.00 94 PRO A CA 1
ATOM 745 C C . PRO A 1 94 ? -18.608 -21.609 10.609 1.00 31.00 94 PRO A C 1
ATOM 747 O O . PRO A 1 94 ? -18.670 -20.500 10.083 1.00 31.00 94 PRO A O 1
ATOM 750 N N . LYS A 1 95 ? -18.519 -21.761 11.935 1.00 34.94 95 LYS A N 1
ATOM 751 C CA . LYS A 1 95 ? -18.689 -20.678 12.923 1.00 34.94 95 LYS A CA 1
ATOM 752 C C . LYS A 1 95 ? -17.417 -19.888 13.263 1.00 34.94 95 LYS A C 1
ATOM 754 O O . LYS A 1 95 ? -17.484 -19.018 14.128 1.00 34.94 95 LYS A O 1
ATOM 759 N N . ASP A 1 96 ? -16.296 -20.121 12.586 1.00 33.56 96 ASP A N 1
ATOM 760 C CA . ASP A 1 96 ? -14.995 -19.729 13.153 1.00 33.56 96 ASP A CA 1
ATOM 761 C C . ASP A 1 96 ? -14.321 -18.476 12.569 1.00 33.56 96 ASP A C 1
ATOM 763 O O . ASP A 1 96 ? -13.292 -18.067 13.095 1.00 33.56 96 ASP A O 1
ATOM 767 N N . ILE A 1 97 ? -14.894 -17.796 11.566 1.00 38.69 97 ILE A N 1
ATOM 768 C CA . ILE A 1 97 ? -14.245 -16.604 10.964 1.00 38.69 97 ILE A CA 1
ATOM 769 C C . ILE A 1 97 ? -15.016 -15.296 11.228 1.00 38.69 97 ILE A C 1
ATOM 771 O O . ILE A 1 97 ? -14.413 -14.268 11.511 1.00 38.69 97 ILE A O 1
ATOM 775 N N . SER A 1 98 ? -16.352 -15.303 11.249 1.00 40.31 98 SER A N 1
ATOM 776 C CA . SER A 1 98 ? -17.134 -14.051 11.249 1.00 40.31 98 SER A CA 1
ATOM 777 C C . SER A 1 98 ? -17.306 -13.362 12.611 1.00 40.31 98 SER A C 1
ATOM 779 O O . SER A 1 98 ? -17.684 -12.194 12.664 1.00 40.31 98 SER A O 1
ATOM 781 N N . THR A 1 99 ? -17.051 -14.048 13.731 1.00 38.66 99 THR A N 1
ATOM 782 C CA . THR A 1 99 ? -17.404 -13.531 15.071 1.00 38.66 99 THR A CA 1
ATOM 783 C C . THR A 1 99 ? -16.254 -12.838 15.806 1.00 38.66 99 THR A C 1
ATOM 785 O O . THR A 1 99 ? -16.508 -11.996 16.670 1.00 38.66 99 THR A O 1
ATOM 788 N N . ARG A 1 100 ? -14.991 -13.133 15.463 1.00 42.88 100 ARG A N 1
ATOM 789 C CA . ARG A 1 100 ? -13.813 -12.439 16.023 1.00 42.88 100 ARG A CA 1
ATOM 790 C C . ARG A 1 100 ? -13.462 -11.158 15.263 1.00 42.88 100 ARG A C 1
ATOM 792 O O . ARG A 1 100 ? -13.046 -10.198 15.912 1.00 42.88 100 ARG A O 1
ATOM 799 N N . ASP A 1 101 ? -13.702 -11.130 13.952 1.00 49.25 101 ASP A N 1
ATOM 800 C CA . ASP A 1 101 ? -13.372 -10.010 13.056 1.00 49.25 101 ASP A CA 1
ATOM 801 C C . ASP A 1 101 ? -14.156 -8.726 13.365 1.00 49.25 101 ASP A C 1
ATOM 803 O O . ASP A 1 101 ? -13.636 -7.627 13.188 1.00 49.25 101 ASP A O 1
ATOM 807 N N . ALA A 1 102 ? -15.359 -8.844 13.939 1.00 51.69 102 ALA A N 1
ATOM 808 C CA . ALA A 1 102 ? -16.231 -7.711 14.267 1.00 51.69 102 ALA A CA 1
ATOM 809 C C . ALA A 1 102 ? -15.679 -6.746 15.347 1.00 51.69 102 ALA A C 1
ATOM 811 O O . ALA A 1 102 ? -16.330 -5.756 15.684 1.00 51.69 102 ALA A O 1
ATOM 812 N N . ARG A 1 103 ? -14.514 -7.046 15.943 1.00 64.31 103 ARG A N 1
ATOM 813 C CA . ARG A 1 103 ? -13.850 -6.206 16.960 1.00 64.31 103 ARG A CA 1
ATOM 814 C C . ARG A 1 103 ? -12.693 -5.373 16.420 1.00 64.31 103 ARG A C 1
ATOM 816 O O . ARG A 1 103 ? -12.230 -4.475 17.123 1.00 64.31 103 ARG A O 1
ATOM 823 N N . PHE A 1 104 ? -12.213 -5.669 15.217 1.00 75.88 104 PHE A N 1
ATOM 824 C CA . PHE A 1 104 ? -11.029 -5.023 14.672 1.00 75.88 104 PHE A CA 1
ATOM 825 C C . PHE A 1 104 ? -11.413 -4.010 13.599 1.00 75.88 104 PHE A C 1
ATOM 827 O O . PHE A 1 104 ? -12.207 -4.293 12.701 1.00 75.88 104 PHE A O 1
ATOM 834 N N . MET A 1 105 ? -10.833 -2.815 13.710 1.00 86.50 105 MET A N 1
ATOM 835 C CA . MET A 1 105 ? -11.029 -1.732 12.746 1.00 86.50 105 MET A CA 1
ATOM 836 C C . MET A 1 105 ? -9.972 -1.743 11.635 1.00 86.50 105 MET A C 1
ATOM 838 O O . MET A 1 105 ? -10.213 -1.217 10.548 1.00 86.50 105 MET A O 1
ATOM 842 N N . VAL A 1 106 ? -8.812 -2.338 11.925 1.00 91.38 106 VAL A N 1
ATOM 843 C CA . VAL A 1 106 ? -7.641 -2.377 11.050 1.00 91.38 106 VAL A CA 1
ATOM 844 C C . VAL A 1 106 ? -7.353 -3.823 10.659 1.00 91.38 106 VAL A C 1
ATOM 846 O O . VAL A 1 106 ? -7.319 -4.688 11.537 1.00 91.38 106 VAL A O 1
ATOM 849 N N . ARG A 1 107 ? -7.125 -4.087 9.370 1.00 91.81 107 ARG A N 1
ATOM 850 C CA . ARG A 1 107 ? -6.623 -5.372 8.856 1.00 91.81 107 ARG A CA 1
ATOM 851 C C . ARG A 1 107 ? -5.222 -5.193 8.292 1.00 91.81 107 ARG A C 1
ATOM 853 O O . ARG A 1 107 ? -4.964 -4.213 7.604 1.00 91.81 107 ARG A O 1
ATOM 860 N N . LEU A 1 108 ? -4.339 -6.145 8.559 1.00 89.75 108 LEU A N 1
ATOM 861 C CA . LEU A 1 108 ? -2.958 -6.146 8.091 1.00 89.75 108 LEU A CA 1
ATOM 862 C C . LEU A 1 108 ? -2.752 -7.244 7.054 1.00 89.75 108 LEU A C 1
ATOM 864 O O . LEU A 1 108 ? -3.012 -8.413 7.331 1.00 89.75 108 LEU A O 1
ATOM 868 N N . PHE A 1 109 ? -2.238 -6.866 5.890 1.00 88.56 109 PHE A N 1
ATOM 869 C CA . PHE A 1 109 ? -1.908 -7.755 4.787 1.00 88.56 109 PHE A CA 1
ATOM 870 C C . PHE A 1 109 ? -0.401 -7.810 4.561 1.00 88.56 109 PHE A C 1
ATOM 872 O O . PHE A 1 109 ? 0.288 -6.789 4.602 1.00 88.56 109 PHE A O 1
ATOM 879 N N . LEU A 1 110 ? 0.070 -9.021 4.279 1.00 82.56 110 LEU A N 1
ATOM 880 C CA . LEU A 1 110 ? 1.410 -9.338 3.806 1.00 82.56 110 LEU A CA 1
ATOM 881 C C . LEU A 1 110 ? 1.308 -9.956 2.424 1.00 82.56 110 LEU A C 1
ATOM 883 O O . LEU A 1 110 ? 0.392 -10.732 2.161 1.00 82.56 110 LEU A O 1
ATOM 887 N N . VAL A 1 111 ? 2.268 -9.666 1.559 1.00 76.69 111 VAL A N 1
ATOM 888 C CA . VAL A 1 111 ? 2.369 -10.311 0.250 1.00 76.69 111 VAL A CA 1
ATOM 889 C C . VAL A 1 111 ? 3.420 -11.411 0.337 1.00 76.69 111 VAL A C 1
ATOM 891 O O . VAL A 1 111 ? 4.511 -11.177 0.843 1.00 76.69 111 VAL A O 1
ATOM 894 N N . ALA A 1 112 ? 3.070 -12.621 -0.101 1.00 67.38 112 ALA A N 1
ATOM 895 C CA . ALA A 1 112 ? 4.034 -13.711 -0.219 1.00 67.38 112 ALA A CA 1
ATOM 896 C C . ALA A 1 112 ? 4.903 -13.482 -1.465 1.00 67.38 112 ALA A C 1
ATOM 898 O O . ALA A 1 112 ? 4.377 -13.386 -2.577 1.00 67.38 112 ALA A O 1
ATOM 899 N N . ASP A 1 113 ? 6.216 -13.380 -1.271 1.00 60.66 113 ASP A N 1
ATOM 900 C CA . ASP A 1 113 ? 7.142 -12.873 -2.293 1.00 60.66 113 ASP A CA 1
ATOM 901 C C . ASP A 1 113 ? 7.606 -13.911 -3.311 1.00 60.66 113 ASP A C 1
ATOM 903 O O . ASP A 1 113 ? 8.041 -13.529 -4.397 1.00 60.66 113 ASP A O 1
ATOM 907 N N . ASP A 1 114 ? 7.439 -15.201 -3.017 1.00 56.38 114 ASP A N 1
ATOM 908 C CA . ASP A 1 114 ? 7.957 -16.306 -3.839 1.00 56.38 114 ASP A CA 1
ATOM 909 C C . ASP A 1 114 ? 7.419 -16.309 -5.291 1.00 56.38 114 ASP A C 1
ATOM 911 O O . ASP A 1 114 ? 8.009 -16.922 -6.184 1.00 56.38 114 ASP A O 1
ATOM 915 N N . ASP A 1 115 ? 6.322 -15.589 -5.548 1.00 47.78 115 ASP A N 1
ATOM 916 C CA . ASP A 1 115 ?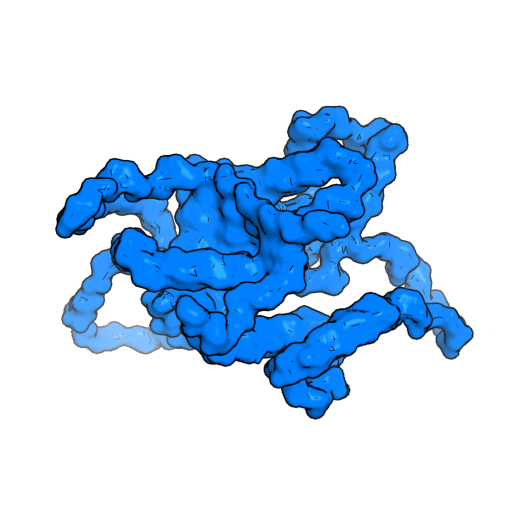 5.612 -15.578 -6.828 1.00 47.78 115 ASP A CA 1
ATOM 917 C C . ASP A 1 115 ? 5.632 -14.230 -7.566 1.00 47.78 115 ASP A C 1
ATOM 919 O O . ASP A 1 115 ? 5.001 -14.130 -8.613 1.00 47.78 115 ASP A O 1
ATOM 923 N N . ILE A 1 116 ? 6.299 -13.177 -7.077 1.00 50.16 116 ILE A N 1
ATOM 924 C CA . ILE A 1 116 ? 6.179 -11.839 -7.687 1.00 50.16 116 ILE A CA 1
ATOM 925 C C . ILE A 1 116 ? 7.548 -11.226 -8.003 1.00 50.16 116 ILE A C 1
ATOM 927 O O . ILE A 1 116 ? 8.246 -10.757 -7.106 1.00 50.16 116 ILE A O 1
ATOM 931 N N . GLY A 1 117 ? 7.878 -11.134 -9.297 1.00 41.91 117 GLY A N 1
ATOM 932 C CA . GLY A 1 117 ? 9.070 -10.418 -9.768 1.00 41.91 117 GLY A CA 1
ATOM 933 C C . GLY A 1 117 ? 10.395 -11.160 -9.550 1.00 41.91 117 GLY A C 1
ATOM 934 O O . GLY A 1 117 ? 11.395 -10.533 -9.224 1.00 41.91 117 GLY A O 1
ATOM 935 N N . ALA A 1 118 ? 10.431 -12.482 -9.720 1.00 40.56 118 ALA A N 1
ATOM 936 C CA . ALA A 1 118 ? 11.698 -13.199 -9.878 1.00 40.56 118 ALA A CA 1
ATOM 937 C C . ALA A 1 118 ? 12.144 -13.145 -11.349 1.00 40.56 118 ALA A C 1
ATOM 939 O O . ALA A 1 118 ? 11.322 -13.383 -12.239 1.00 40.56 118 ALA A O 1
ATOM 940 N N . ASP A 1 119 ? 13.424 -12.853 -11.602 1.00 38.12 119 ASP A N 1
ATOM 941 C CA . ASP A 1 119 ? 14.008 -12.893 -12.947 1.00 38.12 119 ASP A CA 1
ATOM 942 C C . ASP A 1 119 ? 13.786 -14.289 -13.564 1.00 38.12 119 ASP A C 1
ATOM 944 O O . ASP A 1 119 ? 14.087 -15.321 -12.961 1.00 38.12 119 ASP A O 1
ATOM 948 N N . GLY A 1 120 ? 13.205 -14.331 -14.767 1.00 38.94 120 GLY A N 1
ATOM 949 C CA . GLY A 1 120 ? 12.727 -15.546 -15.443 1.00 38.94 120 GLY A CA 1
ATOM 950 C C . GLY A 1 120 ? 13.801 -16.553 -15.879 1.00 38.94 120 GLY A C 1
ATOM 951 O O . GLY A 1 120 ? 13.503 -17.466 -16.645 1.00 38.94 120 GLY A O 1
ATOM 952 N N . THR A 1 121 ? 15.043 -16.432 -15.415 1.00 35.50 121 THR A N 1
ATOM 953 C CA . THR A 1 121 ? 16.172 -17.275 -15.837 1.00 35.50 121 THR A CA 1
ATOM 954 C C . THR A 1 121 ? 16.215 -18.653 -15.169 1.00 35.50 121 THR A C 1
ATOM 956 O O . THR A 1 121 ? 16.987 -19.505 -15.599 1.00 35.50 121 THR A O 1
ATOM 959 N N . GLU A 1 122 ? 15.384 -18.930 -14.159 1.00 39.69 122 GLU A N 1
ATOM 960 C CA . GLU A 1 122 ? 15.459 -20.196 -13.404 1.00 39.69 122 GLU A CA 1
ATOM 961 C C . GLU A 1 122 ? 14.524 -21.322 -13.891 1.00 39.69 122 GLU A C 1
ATOM 963 O O . GLU A 1 122 ? 14.534 -22.415 -13.321 1.00 39.69 122 GLU A O 1
ATOM 968 N N . GLN A 1 123 ? 13.732 -21.124 -14.954 1.00 37.19 123 GLN A N 1
ATOM 969 C CA . GLN A 1 123 ? 12.810 -22.171 -15.437 1.00 37.19 123 GLN A CA 1
ATOM 970 C C . GLN A 1 123 ? 13.349 -23.074 -16.559 1.00 37.19 123 GLN A C 1
ATOM 972 O O . GLN A 1 123 ? 12.740 -24.111 -16.817 1.00 37.19 123 GLN A O 1
ATOM 977 N N . SER A 1 124 ? 14.499 -22.786 -17.181 1.00 29.89 124 SER A N 1
ATOM 978 C CA . SER A 1 124 ? 14.982 -23.594 -18.318 1.00 29.89 124 SER A CA 1
ATOM 979 C C . SER A 1 124 ? 15.836 -24.823 -17.962 1.00 29.89 124 SER A C 1
ATOM 981 O O . SER A 1 124 ? 16.104 -25.624 -18.850 1.00 29.89 124 SER A O 1
ATOM 983 N N . ASN A 1 125 ? 16.216 -25.051 -16.695 1.00 29.17 125 ASN A N 1
ATOM 984 C CA . ASN A 1 125 ? 17.200 -26.099 -16.345 1.00 29.17 125 ASN A CA 1
ATOM 985 C C . ASN A 1 125 ? 16.702 -27.248 -15.445 1.00 29.17 125 ASN A C 1
ATOM 987 O O . ASN A 1 125 ? 17.510 -27.989 -14.890 1.00 29.17 125 ASN A O 1
ATOM 991 N N . ARG A 1 126 ? 15.389 -27.486 -15.322 1.00 30.80 126 ARG A N 1
ATOM 992 C CA . ARG A 1 126 ? 14.863 -28.611 -14.511 1.00 30.80 126 ARG A CA 1
ATOM 993 C C . ARG A 1 126 ? 14.877 -29.993 -15.191 1.00 30.80 126 ARG A C 1
ATOM 995 O O . ARG A 1 126 ? 14.162 -30.886 -14.748 1.00 30.80 126 ARG A O 1
ATOM 1002 N N . LEU A 1 127 ? 15.702 -30.210 -16.217 1.00 30.39 127 LEU A N 1
ATOM 1003 C CA . LEU A 1 127 ? 15.828 -31.514 -16.886 1.00 30.39 127 LEU A CA 1
ATOM 1004 C C . LEU A 1 127 ? 17.284 -31.907 -17.195 1.00 30.39 127 LEU A C 1
ATOM 1006 O O . LEU A 1 127 ? 17.572 -32.331 -18.305 1.00 30.39 127 LEU A O 1
ATOM 1010 N N . VAL A 1 128 ? 18.208 -31.816 -16.230 1.00 27.48 128 VAL A N 1
ATOM 1011 C CA . VAL A 1 128 ? 19.465 -32.597 -16.272 1.00 27.48 128 VAL A CA 1
ATOM 1012 C C . VAL A 1 128 ? 19.914 -32.949 -14.843 1.00 27.48 128 VAL A C 1
ATOM 1014 O O . VAL A 1 128 ? 20.171 -32.040 -14.053 1.00 27.48 128 VAL A O 1
ATOM 1017 N N . PRO A 1 129 ? 20.046 -34.236 -14.469 1.00 28.81 129 PRO A N 1
ATOM 1018 C CA . PRO A 1 129 ? 20.663 -34.617 -13.206 1.00 28.81 129 PRO A CA 1
ATOM 1019 C C . PRO A 1 129 ? 22.190 -34.615 -13.376 1.00 28.81 129 PRO A C 1
ATOM 1021 O O . PRO A 1 129 ? 22.756 -35.527 -13.971 1.00 28.81 129 PRO A O 1
ATOM 1024 N N . GLY A 1 130 ? 22.873 -33.585 -12.872 1.00 26.98 130 GLY A N 1
ATOM 1025 C CA . GLY A 1 130 ? 24.337 -33.568 -12.872 1.00 26.98 130 GLY A CA 1
ATOM 1026 C C . GLY A 1 130 ? 24.959 -32.313 -12.261 1.00 26.98 130 GLY A C 1
ATOM 1027 O O . GLY A 1 130 ? 24.811 -31.221 -12.792 1.00 26.98 130 GLY A O 1
ATOM 1028 N N . ASN A 1 131 ? 25.722 -32.516 -11.183 1.00 25.88 131 ASN A N 1
ATOM 1029 C CA . ASN A 1 131 ? 26.686 -31.595 -10.562 1.00 25.88 131 ASN A CA 1
ATOM 1030 C C . ASN A 1 131 ? 26.135 -30.372 -9.805 1.00 25.88 131 ASN A C 1
ATOM 1032 O O . ASN A 1 131 ? 26.315 -29.216 -10.185 1.00 25.88 131 ASN A O 1
ATOM 1036 N N . GLN A 1 132 ? 25.586 -30.644 -8.618 1.00 33.09 132 GLN A N 1
ATOM 1037 C CA . GLN A 1 132 ? 25.446 -29.664 -7.543 1.00 33.09 132 GLN A CA 1
ATOM 1038 C C . GLN A 1 132 ? 26.793 -29.436 -6.846 1.00 33.09 132 GLN A C 1
ATOM 1040 O O . GLN A 1 132 ? 27.200 -30.233 -6.009 1.00 33.09 132 GLN A O 1
ATOM 1045 N N . ALA A 1 133 ? 27.478 -28.347 -7.184 1.00 31.41 133 ALA A N 1
ATOM 1046 C CA . ALA A 1 133 ? 28.378 -27.624 -6.281 1.00 31.41 133 ALA A CA 1
ATOM 1047 C C . ALA A 1 133 ? 28.949 -26.422 -7.039 1.00 31.41 133 ALA A C 1
ATOM 1049 O O . ALA A 1 133 ? 29.961 -26.582 -7.716 1.00 31.41 133 ALA A O 1
ATOM 1050 N N . LYS A 1 134 ? 28.294 -25.248 -6.952 1.00 30.30 134 LYS A N 1
ATOM 1051 C CA . LYS A 1 134 ? 28.922 -23.896 -7.026 1.00 30.30 134 LYS A CA 1
ATOM 1052 C C . LYS A 1 134 ? 27.958 -22.700 -7.161 1.00 30.30 134 LYS A C 1
ATOM 1054 O O . LYS A 1 134 ? 28.435 -21.569 -7.138 1.00 30.30 134 LYS A O 1
ATOM 1059 N N . HIS A 1 135 ? 26.635 -22.874 -7.209 1.00 30.97 135 HIS A N 1
ATOM 1060 C CA . HIS A 1 135 ? 25.691 -21.746 -7.373 1.00 30.97 135 HIS A CA 1
ATOM 1061 C C . HIS A 1 135 ? 24.689 -21.546 -6.222 1.00 30.97 135 HIS A C 1
ATOM 1063 O O . HIS A 1 135 ? 23.544 -21.187 -6.437 1.00 30.97 135 HIS A O 1
ATOM 1069 N N . GLN A 1 136 ? 25.141 -21.709 -4.974 1.00 32.75 136 GLN A N 1
ATOM 1070 C CA . GLN A 1 136 ? 24.327 -21.485 -3.764 1.00 32.75 136 GLN A CA 1
ATOM 1071 C C . GLN A 1 136 ? 24.897 -20.368 -2.866 1.00 32.75 136 GLN A C 1
ATOM 1073 O O . GLN A 1 136 ? 24.926 -20.487 -1.643 1.00 32.75 136 GLN A O 1
ATOM 1078 N N . ARG A 1 137 ? 25.457 -19.300 -3.458 1.00 32.41 137 ARG A N 1
ATOM 1079 C CA . ARG A 1 137 ? 26.204 -18.280 -2.689 1.00 32.41 137 ARG A CA 1
ATOM 1080 C C . ARG A 1 137 ? 25.808 -16.818 -2.893 1.00 32.41 137 ARG A C 1
ATOM 1082 O O . ARG A 1 137 ? 26.343 -15.987 -2.172 1.00 32.41 137 ARG A O 1
ATOM 1089 N N . GLN A 1 138 ? 24.903 -16.489 -3.816 1.00 35.09 138 GLN A N 1
ATOM 1090 C CA . GLN A 1 138 ? 24.497 -15.089 -4.040 1.00 35.09 138 GLN A CA 1
ATOM 1091 C C . GLN A 1 138 ? 23.057 -14.776 -3.611 1.00 35.09 138 GLN A C 1
ATOM 1093 O O . GLN A 1 138 ? 22.803 -13.671 -3.149 1.00 35.09 138 GLN A O 1
ATOM 1098 N N . THR A 1 139 ? 22.138 -15.745 -3.633 1.00 31.86 139 THR A N 1
ATOM 1099 C CA . THR A 1 139 ? 20.771 -15.591 -3.092 1.00 31.86 139 THR A CA 1
ATOM 1100 C C . THR A 1 139 ? 20.706 -15.685 -1.562 1.00 31.86 139 THR A C 1
ATOM 1102 O O . THR A 1 139 ? 19.767 -15.189 -0.945 1.00 31.86 139 THR A O 1
ATOM 1105 N N . SER A 1 140 ? 21.740 -16.241 -0.927 1.00 43.06 140 SER A N 1
ATOM 1106 C CA . SER A 1 140 ? 21.805 -16.444 0.522 1.00 43.06 140 SER A CA 1
ATOM 1107 C C . SER A 1 140 ? 22.231 -15.208 1.319 1.00 43.06 140 SER A C 1
ATOM 1109 O O . SER A 1 140 ? 21.939 -15.149 2.507 1.00 43.06 140 SER A O 1
ATOM 1111 N N . SER A 1 141 ? 22.876 -14.193 0.726 1.00 37.06 141 SER A N 1
ATOM 1112 C CA . SER A 1 141 ? 23.399 -13.054 1.505 1.00 37.06 141 SER A CA 1
ATOM 1113 C C . SER A 1 141 ? 22.318 -12.067 1.954 1.00 37.06 141 SER A C 1
ATOM 1115 O O . SER A 1 141 ? 22.402 -11.567 3.074 1.00 37.06 141 SER A O 1
ATOM 1117 N N . MET A 1 142 ? 21.297 -11.810 1.121 1.00 39.19 142 MET A N 1
ATOM 1118 C CA . MET A 1 142 ? 20.131 -11.010 1.531 1.00 39.19 142 MET A CA 1
ATOM 1119 C C . MET A 1 142 ? 19.314 -11.746 2.590 1.00 39.19 142 MET A C 1
ATOM 1121 O O . MET A 1 142 ? 18.963 -11.146 3.598 1.00 39.19 142 MET A O 1
ATOM 1125 N N . GLN A 1 143 ? 19.082 -13.052 2.411 1.00 49.47 143 GLN A N 1
ATOM 1126 C CA . GLN A 1 143 ? 18.415 -13.876 3.421 1.00 49.47 143 GLN A CA 1
ATOM 1127 C C . GLN A 1 143 ? 19.189 -13.870 4.745 1.00 49.47 143 GLN A C 1
ATOM 1129 O O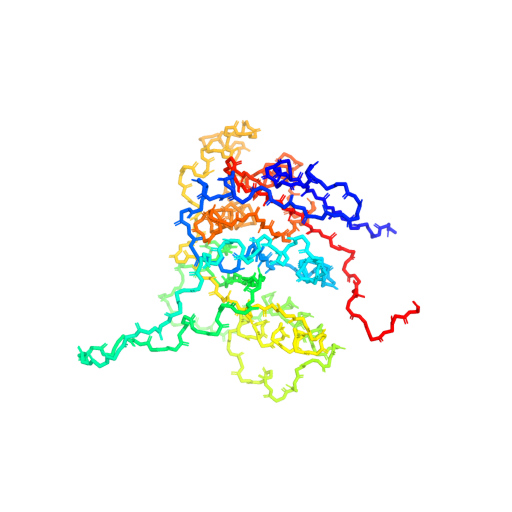 . GLN A 1 143 ? 18.577 -13.710 5.792 1.00 49.47 143 GLN A O 1
ATOM 1134 N N . LEU A 1 144 ? 20.525 -13.953 4.724 1.00 39.84 144 LEU A N 1
ATOM 1135 C CA . LEU A 1 144 ? 21.338 -13.908 5.944 1.00 39.84 144 LEU A CA 1
ATOM 1136 C C . LEU A 1 144 ? 21.327 -12.530 6.621 1.00 39.84 144 LEU A C 1
ATOM 1138 O O . LEU A 1 144 ? 21.325 -12.465 7.846 1.00 39.84 144 LEU A O 1
ATOM 1142 N N . GLN A 1 145 ? 21.334 -11.434 5.853 1.00 45.34 145 GLN A N 1
ATOM 1143 C CA . GLN A 1 145 ? 21.225 -10.078 6.406 1.00 45.34 145 GLN A CA 1
ATOM 1144 C C . GLN A 1 145 ? 19.849 -9.828 7.020 1.00 45.34 145 GLN A C 1
ATOM 1146 O O . GLN A 1 145 ? 19.775 -9.234 8.094 1.00 45.34 145 GLN A O 1
ATOM 1151 N N . GLU A 1 146 ? 18.789 -10.326 6.386 1.00 47.28 146 GLU A N 1
ATOM 1152 C CA . GLU A 1 146 ? 17.424 -10.197 6.884 1.00 47.28 146 GLU A CA 1
ATOM 1153 C C . GLU A 1 146 ? 17.211 -11.058 8.134 1.00 47.28 146 GLU A C 1
ATOM 1155 O O . GLU A 1 146 ? 16.789 -10.546 9.164 1.00 47.28 146 GLU A O 1
ATOM 1160 N N . LEU A 1 147 ? 17.660 -12.318 8.121 1.00 44.97 147 LEU A N 1
ATOM 1161 C CA . LEU A 1 147 ? 17.669 -13.205 9.293 1.00 44.97 147 LEU A CA 1
ATOM 1162 C C . LEU A 1 147 ? 18.514 -12.643 10.451 1.00 44.97 147 LEU A C 1
ATOM 1164 O O . LEU A 1 147 ? 18.104 -12.708 11.611 1.00 44.97 147 LEU A O 1
ATOM 1168 N N . ALA A 1 148 ? 19.670 -12.035 10.162 1.00 42.09 148 ALA A N 1
ATOM 1169 C CA . ALA A 1 148 ? 20.505 -11.384 11.172 1.00 42.09 148 ALA A CA 1
ATOM 1170 C C . ALA A 1 148 ? 19.869 -10.097 11.726 1.00 42.09 148 ALA A C 1
ATOM 1172 O O . ALA A 1 148 ? 20.101 -9.748 12.884 1.00 42.09 148 ALA A O 1
ATOM 1173 N N . ARG A 1 149 ? 19.064 -9.384 10.931 1.00 52.09 149 ARG A N 1
ATOM 1174 C CA . ARG A 1 149 ? 18.289 -8.220 11.381 1.00 52.09 149 ARG A CA 1
ATOM 1175 C C . ARG A 1 149 ? 17.124 -8.647 12.283 1.00 52.09 149 ARG A C 1
ATOM 1177 O O . ARG A 1 149 ? 16.934 -8.031 13.329 1.00 52.09 149 ARG A O 1
ATOM 1184 N N . ILE A 1 150 ? 16.440 -9.736 11.924 1.00 46.38 150 ILE A N 1
ATOM 1185 C CA . ILE A 1 150 ? 15.335 -10.368 12.667 1.00 46.38 150 ILE A CA 1
ATOM 1186 C C . ILE A 1 150 ? 15.810 -10.875 14.041 1.00 46.38 150 ILE A C 1
ATOM 1188 O O . ILE A 1 150 ? 15.201 -10.575 15.069 1.00 46.38 150 ILE A O 1
ATOM 1192 N N . SER A 1 151 ? 16.958 -11.562 14.096 1.00 45.03 151 SER A N 1
ATOM 1193 C CA . SER A 1 151 ? 17.565 -12.031 15.354 1.00 45.03 151 SER A CA 1
ATOM 1194 C C . SER A 1 151 ? 17.977 -10.870 16.281 1.00 45.03 151 SER A C 1
ATOM 1196 O O . SER A 1 151 ? 17.743 -10.922 17.489 1.00 45.03 151 SER A O 1
ATOM 1198 N N . ARG A 1 152 ? 18.487 -9.753 15.731 1.00 44.81 152 ARG A N 1
ATOM 1199 C CA . ARG A 1 152 ? 18.908 -8.571 16.518 1.00 44.81 152 ARG A CA 1
ATOM 1200 C C . ARG A 1 152 ? 17.773 -7.860 17.261 1.00 44.81 152 ARG A C 1
ATOM 1202 O O . ARG A 1 152 ? 18.061 -7.132 18.207 1.00 44.81 152 ARG A O 1
ATOM 1209 N N . GLN A 1 153 ? 16.513 -8.036 16.859 1.00 51.03 153 GLN A N 1
ATOM 1210 C CA . GLN A 1 153 ? 15.373 -7.419 17.549 1.00 51.03 153 GLN A CA 1
ATOM 1211 C C . GLN A 1 153 ? 14.852 -8.254 18.736 1.00 51.03 153 GLN A C 1
ATOM 1213 O O . GLN A 1 153 ? 14.036 -7.754 19.515 1.00 51.03 153 GLN A O 1
ATOM 1218 N N . GLY A 1 154 ? 15.324 -9.500 18.905 1.00 47.53 154 GLY A N 1
ATOM 1219 C CA . GLY A 1 154 ? 14.950 -10.375 20.025 1.00 47.53 154 GLY A CA 1
ATOM 1220 C C . GLY A 1 154 ? 13.458 -10.729 20.072 1.00 47.53 154 GLY A C 1
ATOM 1221 O O . GLY A 1 154 ? 12.913 -10.955 21.150 1.00 47.53 154 GLY A O 1
ATOM 1222 N N . LEU A 1 155 ? 12.771 -10.698 18.923 1.00 47.62 155 LEU A N 1
ATOM 1223 C CA . LEU A 1 155 ? 11.314 -10.879 18.821 1.00 47.62 155 LEU A CA 1
ATOM 1224 C C . LEU A 1 155 ? 10.882 -12.328 18.549 1.00 47.62 155 LEU A C 1
ATOM 1226 O O . LEU A 1 155 ? 9.699 -12.639 18.710 1.00 47.62 155 LEU A O 1
ATOM 1230 N N . VAL A 1 156 ? 11.818 -13.200 18.159 1.00 50.53 156 VAL A N 1
ATOM 1231 C CA . VAL A 1 156 ? 11.576 -14.606 17.804 1.00 50.53 156 VAL A CA 1
ATOM 1232 C C . VAL A 1 156 ? 12.632 -15.482 18.486 1.00 50.53 156 VAL A C 1
ATOM 1234 O O . VAL A 1 156 ? 13.813 -15.143 18.469 1.00 50.53 156 VAL A O 1
ATOM 1237 N N . ALA A 1 157 ? 12.209 -16.588 19.108 1.00 52.44 157 ALA A N 1
ATOM 1238 C CA . ALA A 1 157 ? 13.119 -17.561 19.715 1.00 52.44 157 ALA A CA 1
ATOM 1239 C C . ALA A 1 157 ? 13.993 -18.222 18.635 1.00 52.44 157 ALA A C 1
ATOM 1241 O O . ALA A 1 157 ? 13.475 -18.602 17.583 1.00 52.44 157 ALA A O 1
ATOM 1242 N N . GLU A 1 158 ? 15.295 -18.381 18.898 1.00 53.72 158 GLU A N 1
ATOM 1243 C CA . GLU A 1 158 ? 16.259 -18.971 17.949 1.00 53.72 158 GLU A CA 1
ATOM 1244 C C . GLU A 1 158 ? 15.821 -20.358 17.445 1.00 53.72 158 GLU A C 1
ATOM 1246 O O . GLU A 1 158 ? 16.031 -20.689 16.279 1.00 53.72 158 GLU A O 1
ATOM 1251 N N . ASP A 1 159 ? 15.100 -21.115 18.273 1.00 51.31 159 ASP A N 1
ATOM 1252 C CA . ASP A 1 159 ? 14.596 -22.454 17.955 1.00 51.31 159 ASP A CA 1
ATOM 1253 C C . ASP A 1 159 ? 13.541 -22.475 16.830 1.00 51.31 159 ASP A C 1
ATOM 1255 O O . ASP A 1 159 ? 13.397 -23.483 16.136 1.00 51.31 159 ASP A O 1
ATOM 1259 N N . LEU A 1 160 ? 12.812 -21.369 16.609 1.00 50.78 160 LEU A N 1
ATOM 1260 C CA . LEU A 1 160 ? 11.830 -21.254 15.519 1.00 50.78 160 LEU A CA 1
ATOM 1261 C C . LEU A 1 160 ? 12.506 -21.014 14.161 1.00 50.78 160 LEU A C 1
ATOM 1263 O O . LEU A 1 160 ? 11.972 -21.398 13.123 1.00 50.78 160 LEU A O 1
ATOM 1267 N N . ILE A 1 161 ? 13.688 -20.392 14.166 1.00 52.00 161 ILE A N 1
ATOM 1268 C CA . ILE A 1 161 ? 14.430 -20.002 12.959 1.00 52.00 161 ILE A CA 1
ATOM 1269 C C . ILE A 1 161 ? 14.935 -21.248 12.213 1.00 52.00 161 ILE A C 1
ATOM 1271 O O . ILE A 1 161 ? 15.031 -21.240 10.988 1.00 52.00 161 ILE A O 1
ATOM 1275 N N . GLY A 1 162 ? 15.192 -22.345 12.934 1.00 48.56 162 GLY A N 1
ATOM 1276 C CA . GLY A 1 162 ? 15.670 -23.608 12.365 1.00 48.56 162 GLY A CA 1
ATOM 1277 C C . GLY A 1 162 ? 14.610 -24.472 11.671 1.00 48.56 162 GLY A C 1
ATOM 1278 O O . GLY A 1 162 ? 14.979 -25.449 11.026 1.00 48.56 162 GLY A O 1
ATOM 1279 N N . GLN A 1 163 ? 13.316 -24.150 11.797 1.00 49.56 163 GLN A N 1
ATOM 1280 C CA . GLN A 1 163 ? 12.214 -24.995 11.300 1.00 49.56 163 GLN A CA 1
ATOM 1281 C C . GLN A 1 163 ? 11.464 -24.410 10.093 1.00 49.56 163 GLN A C 1
ATOM 1283 O O . GLN A 1 163 ? 10.556 -25.053 9.569 1.00 49.56 163 GLN A O 1
ATOM 1288 N N . ILE A 1 164 ? 11.801 -23.196 9.654 1.00 51.88 164 ILE A N 1
ATOM 1289 C CA . ILE A 1 164 ? 10.999 -22.463 8.670 1.00 51.88 164 ILE A CA 1
ATOM 1290 C C . ILE A 1 164 ? 11.646 -22.545 7.283 1.00 51.88 164 ILE A C 1
ATOM 1292 O O . ILE A 1 164 ? 12.664 -21.911 7.018 1.00 51.88 164 ILE A O 1
ATOM 1296 N N . GLU A 1 165 ? 11.018 -23.302 6.379 1.00 52.94 165 GLU A N 1
ATOM 1297 C CA . GLU A 1 165 ? 11.416 -23.400 4.964 1.00 52.94 165 GLU A CA 1
ATOM 1298 C C . GLU A 1 165 ? 10.986 -22.173 4.129 1.00 52.94 165 GLU A C 1
ATOM 1300 O O . GLU A 1 165 ? 11.593 -21.900 3.094 1.00 52.94 165 GLU A O 1
ATOM 1305 N N . ASN A 1 166 ? 9.960 -21.417 4.561 1.00 63.34 166 ASN A N 1
ATOM 1306 C CA . ASN A 1 166 ? 9.382 -20.288 3.815 1.00 63.34 166 ASN A CA 1
ATOM 1307 C C . ASN A 1 166 ? 9.545 -18.945 4.554 1.00 63.34 166 ASN A C 1
ATOM 1309 O O . ASN A 1 166 ? 9.035 -18.756 5.659 1.00 63.34 166 ASN A O 1
ATOM 1313 N N . THR A 1 167 ? 10.195 -17.971 3.913 1.00 68.31 167 THR A N 1
ATOM 1314 C CA . THR A 1 167 ? 10.430 -16.620 4.459 1.00 68.31 167 THR A CA 1
ATOM 1315 C C . THR A 1 167 ? 9.135 -15.911 4.864 1.00 68.31 167 THR A C 1
ATOM 1317 O O . THR A 1 167 ? 9.113 -15.202 5.866 1.00 68.31 167 THR A O 1
ATOM 1320 N N . THR A 1 168 ? 8.032 -16.138 4.149 1.00 69.75 168 THR A N 1
ATOM 1321 C CA . THR A 1 168 ? 6.727 -15.512 4.413 1.00 69.75 168 THR A CA 1
ATOM 1322 C C . THR A 1 168 ? 6.151 -15.905 5.775 1.00 69.75 168 THR A C 1
ATOM 1324 O O . THR A 1 168 ? 5.546 -15.074 6.456 1.00 69.75 168 THR A O 1
ATOM 1327 N N . ASP A 1 169 ? 6.345 -17.156 6.198 1.00 71.50 169 ASP A N 1
ATOM 1328 C CA . ASP A 1 169 ? 5.838 -17.643 7.485 1.00 71.50 169 ASP A CA 1
ATOM 1329 C C . ASP A 1 169 ? 6.633 -17.061 8.660 1.00 71.50 169 ASP A C 1
ATOM 1331 O O . ASP A 1 169 ? 6.051 -16.738 9.699 1.00 71.50 169 ASP A O 1
ATOM 1335 N N . LEU A 1 170 ? 7.937 -16.831 8.465 1.00 74.75 170 LEU A N 1
ATOM 1336 C CA . LEU A 1 170 ? 8.777 -16.123 9.430 1.00 74.75 170 LEU A CA 1
ATOM 1337 C C . LEU A 1 170 ? 8.283 -14.686 9.641 1.00 74.75 170 LEU A C 1
ATOM 1339 O O . LEU A 1 170 ? 8.018 -14.284 10.775 1.00 74.75 170 LEU A O 1
ATOM 1343 N N . TRP A 1 171 ? 8.072 -13.943 8.552 1.00 73.25 171 TRP A N 1
ATOM 1344 C CA . TRP A 1 171 ? 7.558 -12.570 8.601 1.00 73.25 171 TRP A CA 1
ATOM 1345 C C . TRP A 1 171 ? 6.185 -12.474 9.267 1.00 73.25 171 TRP A C 1
ATOM 1347 O O . TRP A 1 171 ? 5.915 -11.565 10.055 1.00 73.25 171 TRP A O 1
ATOM 1357 N N . LYS A 1 172 ? 5.307 -13.440 8.987 1.00 78.69 172 LYS A N 1
ATOM 1358 C CA . LYS A 1 172 ? 3.989 -13.531 9.616 1.00 78.69 172 LYS A CA 1
ATOM 1359 C C . LYS A 1 172 ? 4.095 -13.718 11.134 1.00 78.69 172 LYS A C 1
ATOM 1361 O O . LYS A 1 172 ? 3.357 -13.069 11.883 1.00 78.69 172 LYS A O 1
ATOM 1366 N N . ALA A 1 173 ? 4.988 -14.597 11.591 1.00 78.06 173 ALA A N 1
ATOM 1367 C CA . ALA A 1 173 ? 5.210 -14.856 13.012 1.00 78.06 173 ALA A CA 1
ATOM 1368 C C . ALA A 1 173 ? 5.799 -13.630 13.727 1.00 78.06 173 ALA A C 1
ATOM 1370 O O . ALA A 1 173 ? 5.317 -13.245 14.794 1.00 78.06 173 ALA A O 1
ATOM 1371 N N . GLU A 1 174 ? 6.781 -12.974 13.111 1.00 77.00 174 GLU A N 1
ATOM 1372 C CA . GLU A 1 174 ? 7.412 -11.765 13.641 1.00 77.00 174 GLU A CA 1
ATOM 1373 C C . GLU A 1 174 ? 6.407 -10.621 13.800 1.00 77.00 174 GLU A C 1
ATOM 1375 O O . GLU A 1 174 ? 6.279 -10.050 14.884 1.00 77.00 174 GLU A O 1
ATOM 1380 N N . LEU A 1 175 ? 5.625 -10.330 12.758 1.00 80.06 175 LEU A N 1
ATOM 1381 C CA . LEU A 1 175 ? 4.599 -9.295 12.833 1.00 80.06 175 LEU A CA 1
ATOM 1382 C C . LEU A 1 175 ? 3.537 -9.625 13.878 1.00 80.06 175 LEU A C 1
ATOM 1384 O O . LEU A 1 175 ? 3.138 -8.739 14.627 1.00 80.06 175 LEU A O 1
ATOM 1388 N N . SER A 1 176 ? 3.124 -10.889 13.999 1.00 82.06 176 SER A N 1
ATOM 1389 C CA . SER A 1 176 ? 2.203 -11.307 15.065 1.00 82.06 176 SER A CA 1
ATOM 1390 C C . SER A 1 176 ? 2.780 -11.016 16.460 1.00 82.06 176 SER A C 1
ATOM 1392 O O . SER A 1 176 ? 2.078 -10.473 17.316 1.00 82.06 176 SER A O 1
ATOM 1394 N N . SER A 1 177 ? 4.068 -11.316 16.673 1.00 83.31 177 SER A N 1
ATOM 1395 C CA . SER A 1 177 ? 4.794 -11.025 17.919 1.00 83.31 177 SER A CA 1
ATOM 1396 C C . SER A 1 177 ? 4.865 -9.518 18.192 1.00 83.31 177 SER A C 1
ATOM 1398 O O . SER A 1 177 ? 4.568 -9.066 19.300 1.00 83.31 177 SER A O 1
ATOM 1400 N N . LEU A 1 178 ? 5.166 -8.713 17.170 1.00 83.62 178 LEU A N 1
ATOM 1401 C CA . LEU A 1 178 ? 5.227 -7.254 17.256 1.00 83.62 178 LEU A CA 1
ATOM 1402 C C . LEU A 1 178 ? 3.860 -6.648 17.607 1.00 83.62 178 LEU A C 1
ATOM 1404 O O . LEU A 1 178 ? 3.769 -5.852 18.546 1.00 83.62 178 LEU A O 1
ATOM 1408 N N . LEU A 1 179 ? 2.789 -7.057 16.915 1.00 85.94 179 LEU A N 1
ATOM 1409 C CA . LEU A 1 179 ? 1.424 -6.604 17.204 1.00 85.94 179 LEU A CA 1
ATOM 1410 C C . LEU A 1 179 ? 1.041 -6.902 18.661 1.00 85.94 179 LEU A C 1
ATOM 1412 O O . LEU A 1 179 ? 0.507 -6.031 19.350 1.00 85.94 179 LEU A O 1
ATOM 1416 N N . GLN A 1 180 ? 1.364 -8.100 19.160 1.00 86.00 180 GLN A N 1
ATOM 1417 C CA . GLN A 1 180 ? 1.099 -8.487 20.546 1.00 86.00 180 GLN A CA 1
ATOM 1418 C C . GLN A 1 180 ? 1.934 -7.673 21.543 1.00 86.00 180 GLN A C 1
ATOM 1420 O O . GLN A 1 180 ? 1.390 -7.150 22.520 1.00 86.00 180 GLN A O 1
ATOM 1425 N N . LYS A 1 181 ? 3.242 -7.539 21.298 1.00 83.62 181 LYS A N 1
ATOM 1426 C CA . LYS A 1 181 ? 4.194 -6.832 22.168 1.00 83.62 181 LYS A CA 1
ATOM 1427 C C . LYS A 1 181 ? 3.797 -5.373 22.380 1.00 83.62 181 LYS A C 1
ATOM 1429 O O . LYS A 1 181 ? 3.808 -4.893 23.512 1.00 83.62 181 LYS A O 1
ATOM 1434 N N . PHE A 1 182 ? 3.395 -4.696 21.307 1.00 84.69 182 PHE A N 1
ATOM 1435 C CA . PHE A 1 182 ? 2.967 -3.296 21.342 1.00 84.69 182 PHE A CA 1
ATOM 1436 C C . PHE A 1 182 ? 1.458 -3.121 21.547 1.00 84.69 182 PHE A C 1
ATOM 1438 O O . PHE A 1 182 ? 0.966 -1.997 21.528 1.00 84.69 182 PHE A O 1
ATOM 1445 N N . ARG A 1 183 ? 0.722 -4.217 21.795 1.00 87.19 183 ARG A N 1
ATOM 1446 C CA . ARG A 1 183 ? -0.732 -4.228 22.037 1.00 87.19 183 ARG A CA 1
ATOM 1447 C C . ARG A 1 183 ? -1.530 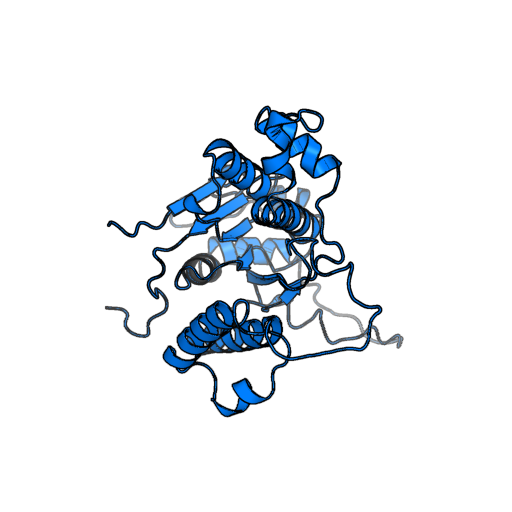-3.524 20.929 1.00 87.19 183 ARG A C 1
ATOM 1449 O O . ARG A 1 183 ? -2.562 -2.905 21.189 1.00 87.19 183 ARG A O 1
ATOM 1456 N N . LEU A 1 184 ? -1.061 -3.640 19.689 1.00 88.69 184 LEU A N 1
ATOM 1457 C CA . LEU A 1 184 ? -1.708 -3.053 18.524 1.00 88.69 184 LEU A CA 1
ATOM 1458 C C . LEU A 1 184 ? -2.959 -3.873 18.188 1.00 88.69 184 LEU A C 1
ATOM 1460 O O . LEU A 1 184 ? -2.874 -5.052 17.848 1.00 88.69 184 LEU A O 1
ATOM 1464 N N . ASN A 1 185 ? -4.136 -3.251 18.280 1.00 87.31 185 ASN A N 1
ATOM 1465 C CA . ASN A 1 185 ? -5.424 -3.895 17.995 1.00 87.31 185 ASN A CA 1
ATOM 1466 C C . ASN A 1 185 ? -5.681 -4.005 16.478 1.00 87.31 185 ASN A C 1
ATOM 1468 O O . ASN A 1 185 ? -6.582 -3.361 15.936 1.00 87.31 185 ASN A O 1
ATOM 1472 N N . ILE A 1 186 ? -4.851 -4.790 15.795 1.00 88.75 186 ILE A N 1
ATOM 1473 C CA . ILE A 1 186 ? -4.855 -4.985 14.344 1.00 88.75 186 ILE A CA 1
ATOM 1474 C C . ILE A 1 186 ? -5.156 -6.455 14.041 1.00 88.75 186 ILE A C 1
ATOM 1476 O O . ILE A 1 186 ? -4.608 -7.350 14.678 1.00 88.75 186 ILE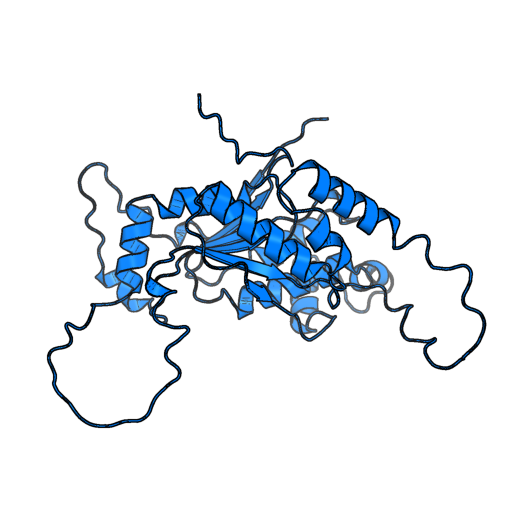 A O 1
ATOM 1480 N N . ASN A 1 187 ? -6.031 -6.704 13.069 1.00 87.00 187 ASN A N 1
ATOM 1481 C CA . ASN A 1 187 ? -6.392 -8.049 12.638 1.00 87.00 187 ASN A CA 1
ATOM 1482 C C . ASN A 1 187 ? -5.422 -8.574 11.576 1.00 87.00 187 ASN A C 1
ATOM 1484 O O . ASN A 1 187 ? -5.183 -7.889 10.582 1.00 87.00 187 ASN A O 1
ATOM 1488 N N . GLY A 1 188 ? -4.908 -9.788 11.750 1.00 82.88 188 GLY A N 1
ATOM 1489 C CA . GLY A 1 188 ? -3.893 -10.383 10.879 1.00 82.88 188 GLY A CA 1
ATOM 1490 C C . GLY A 1 188 ? -2.586 -10.658 11.633 1.00 82.88 188 GLY A C 1
ATOM 1491 O O . GLY A 1 188 ? -2.623 -10.829 12.853 1.00 82.88 188 GLY A O 1
ATOM 1492 N N . PRO A 1 189 ? -1.438 -10.718 10.938 1.00 83.69 189 PRO A N 1
ATOM 1493 C CA . PRO A 1 189 ? -1.247 -10.493 9.500 1.00 83.69 189 PRO A CA 1
ATOM 1494 C C . PRO A 1 189 ? -1.849 -11.588 8.597 1.00 83.69 189 PRO A C 1
ATOM 1496 O O . PRO A 1 189 ? -1.686 -12.788 8.835 1.00 83.69 189 PRO A O 1
ATOM 1499 N N . TYR A 1 190 ? -2.512 -11.168 7.517 1.00 84.31 190 TYR A N 1
ATOM 1500 C CA . TYR A 1 190 ? -3.041 -12.035 6.464 1.00 84.31 190 TYR A CA 1
ATOM 1501 C C . TYR A 1 190 ? -2.069 -12.126 5.294 1.00 84.31 190 TYR A C 1
ATOM 1503 O O . TYR A 1 190 ? -1.786 -11.132 4.631 1.00 84.31 190 TYR A O 1
ATOM 1511 N N . THR A 1 191 ? -1.604 -13.332 4.998 1.00 80.19 191 THR A N 1
ATOM 1512 C CA . THR A 1 191 ? -0.769 -13.584 3.825 1.00 80.19 191 THR A CA 1
ATOM 1513 C C . THR A 1 191 ? -1.627 -13.639 2.563 1.00 80.19 191 THR A C 1
ATOM 1515 O O . THR A 1 191 ? -2.553 -14.445 2.469 1.00 80.19 191 THR A O 1
ATOM 1518 N N . VAL A 1 192 ? -1.290 -12.817 1.575 1.00 80.00 192 VAL A N 1
ATOM 1519 C CA . VAL A 1 192 ? -1.927 -12.772 0.261 1.00 80.00 192 VAL A CA 1
ATOM 1520 C C . VAL A 1 192 ? -0.964 -13.332 -0.774 1.00 80.00 192 VAL A C 1
ATOM 1522 O O . VAL A 1 192 ? 0.184 -12.900 -0.880 1.00 80.00 192 VAL A O 1
ATOM 1525 N N . LYS A 1 193 ? -1.446 -14.297 -1.559 1.00 78.56 193 LYS A N 1
ATOM 1526 C CA . LYS A 1 193 ? -0.707 -14.873 -2.682 1.00 78.56 193 LYS A CA 1
ATOM 1527 C C . LYS A 1 193 ? -1.237 -14.293 -3.982 1.00 78.56 193 LYS A C 1
ATOM 1529 O O . LYS A 1 193 ? -2.444 -14.183 -4.174 1.00 78.56 193 LYS A O 1
ATOM 1534 N N . SER A 1 194 ? -0.326 -13.941 -4.879 1.00 69.81 194 SER A N 1
ATOM 1535 C CA . SER A 1 194 ? -0.676 -13.360 -6.171 1.00 69.81 194 SER A CA 1
ATOM 1536 C C . SER A 1 194 ? -1.307 -14.382 -7.128 1.00 69.81 194 SER A C 1
ATOM 1538 O O . SER A 1 194 ? -2.143 -14.015 -7.950 1.00 69.81 194 SER A O 1
ATOM 1540 N N . GLY A 1 195 ? -0.914 -15.658 -7.061 1.00 69.62 195 GLY A N 1
ATOM 1541 C CA . GLY A 1 195 ? -1.392 -16.712 -7.972 1.00 69.62 195 GLY A CA 1
ATOM 1542 C C . GLY A 1 195 ? -0.915 -16.579 -9.429 1.00 69.62 195 GLY A C 1
ATOM 1543 O O . GLY A 1 195 ? -1.068 -17.517 -10.203 1.00 69.62 195 GLY A O 1
ATOM 1544 N N . ARG A 1 196 ? -0.311 -15.444 -9.803 1.00 75.38 196 ARG A N 1
ATOM 1545 C CA . ARG A 1 196 ? 0.386 -15.199 -11.074 1.00 75.38 196 ARG A CA 1
ATOM 1546 C C . ARG A 1 196 ? 1.613 -14.319 -10.849 1.00 75.38 196 ARG A C 1
ATOM 1548 O O . ARG A 1 196 ? 1.642 -13.556 -9.886 1.00 75.38 196 ARG A O 1
ATOM 1555 N N . ARG A 1 197 ? 2.593 -14.393 -11.747 1.00 70.81 197 ARG A N 1
ATOM 1556 C CA . ARG A 1 197 ? 3.826 -13.598 -11.630 1.00 70.81 197 ARG A CA 1
ATOM 1557 C C . ARG A 1 197 ? 3.701 -12.205 -12.225 1.00 70.81 197 ARG A C 1
ATOM 1559 O O . ARG A 1 197 ? 4.183 -11.241 -11.638 1.00 70.81 197 ARG A O 1
ATOM 1566 N N . GLU A 1 198 ? 3.035 -12.112 -13.367 1.00 83.19 198 GLU A N 1
ATOM 1567 C CA . GLU A 1 198 ? 2.973 -10.885 -14.151 1.00 83.19 198 GLU A CA 1
ATOM 1568 C C . GLU A 1 198 ? 1.669 -10.104 -13.901 1.00 83.19 198 GLU A C 1
ATOM 1570 O O . GLU A 1 198 ? 0.616 -10.702 -13.622 1.00 83.19 198 GLU A O 1
ATOM 1575 N N . PRO A 1 199 ? 1.724 -8.764 -13.979 1.00 90.75 199 PRO A N 1
ATOM 1576 C CA . PRO A 1 199 ? 0.552 -7.909 -14.122 1.00 90.75 199 PRO A CA 1
ATOM 1577 C C . PRO A 1 199 ? -0.307 -8.292 -15.332 1.00 90.75 199 PRO A C 1
ATOM 1579 O O . PRO A 1 199 ? 0.156 -8.904 -16.292 1.00 90.75 199 PRO A O 1
ATOM 1582 N N . SER A 1 200 ? -1.579 -7.905 -15.304 1.00 92.31 200 SER A N 1
ATOM 1583 C CA . SER A 1 200 ? -2.436 -7.991 -16.487 1.00 92.31 200 SER A CA 1
ATOM 1584 C C . SER A 1 200 ? -1.993 -7.015 -17.580 1.00 92.31 200 SER A C 1
ATOM 1586 O O . SER A 1 200 ? -1.453 -5.945 -17.292 1.00 92.31 200 SER A O 1
ATOM 1588 N N . MET A 1 201 ? -2.315 -7.342 -18.837 1.00 94.50 201 MET A N 1
ATOM 1589 C CA . MET A 1 201 ? -2.103 -6.424 -19.965 1.00 94.50 201 MET A CA 1
ATOM 1590 C C . MET A 1 201 ? -2.819 -5.086 -19.764 1.00 94.50 201 MET A C 1
ATOM 1592 O O . MET A 1 201 ? -2.235 -4.046 -20.038 1.00 94.50 201 MET A O 1
ATOM 1596 N N . GLU A 1 202 ? -4.018 -5.088 -19.172 1.00 95.06 202 GLU A N 1
ATOM 1597 C CA . GLU A 1 202 ? -4.731 -3.853 -18.818 1.00 95.06 202 GLU A CA 1
ATOM 1598 C C . GLU A 1 202 ? -3.898 -2.964 -17.878 1.00 95.06 202 GLU A C 1
ATOM 1600 O O . GLU A 1 202 ? -3.817 -1.750 -18.056 1.00 95.06 202 GLU A O 1
ATOM 1605 N N . THR A 1 203 ? -3.227 -3.561 -16.891 1.00 95.06 203 THR A N 1
ATOM 1606 C CA . THR A 1 203 ? -2.378 -2.818 -15.947 1.00 95.06 203 THR A CA 1
ATOM 1607 C C . THR A 1 203 ? -1.144 -2.243 -16.638 1.00 95.06 203 THR A C 1
ATOM 1609 O O . THR A 1 203 ? -0.761 -1.105 -16.357 1.00 95.06 203 THR A O 1
ATOM 1612 N N . TYR A 1 204 ? -0.549 -2.987 -17.574 1.00 96.00 204 TYR A N 1
ATOM 1613 C CA . TYR A 1 204 ? 0.548 -2.489 -18.403 1.00 96.00 204 TYR A CA 1
ATOM 1614 C C . TYR A 1 204 ? 0.120 -1.319 -19.291 1.00 96.00 204 TYR A C 1
ATOM 1616 O O . TYR A 1 204 ? 0.801 -0.295 -19.315 1.00 96.00 204 TYR A O 1
ATOM 1624 N N . GLU A 1 205 ? -1.028 -1.421 -19.958 1.00 96.69 205 GLU A N 1
ATOM 1625 C CA . GLU A 1 205 ? -1.588 -0.352 -20.791 1.00 96.69 205 GLU A CA 1
ATOM 1626 C C . GLU A 1 205 ? -1.915 0.904 -19.975 1.00 96.69 205 GLU A C 1
ATOM 1628 O O . GLU A 1 205 ? -1.595 2.021 -20.385 1.00 96.69 205 GLU A O 1
ATOM 1633 N N . GLN A 1 206 ? -2.508 0.746 -18.788 1.00 96.19 206 GLN A N 1
ATOM 1634 C CA . GLN A 1 206 ? -2.789 1.863 -17.883 1.00 96.19 206 GLN A CA 1
ATOM 1635 C C . GLN A 1 206 ? -1.509 2.560 -17.415 1.00 96.19 206 GLN A C 1
ATOM 1637 O O . GLN A 1 206 ? -1.471 3.791 -17.332 1.00 96.19 206 GLN A O 1
ATOM 1642 N N . PHE A 1 207 ? -0.463 1.789 -17.108 1.00 97.00 207 PHE A N 1
ATOM 1643 C CA . PHE A 1 207 ? 0.833 2.338 -16.729 1.00 97.00 207 PHE A CA 1
ATOM 1644 C C . PHE A 1 207 ? 1.497 3.063 -17.904 1.00 97.00 207 PHE A C 1
ATOM 1646 O O . PHE A 1 207 ? 1.882 4.217 -17.754 1.00 97.00 207 PHE A O 1
ATOM 1653 N N . ALA A 1 208 ? 1.538 2.436 -19.084 1.00 96.94 208 ALA A N 1
ATOM 1654 C CA . ALA A 1 208 ? 2.048 3.017 -20.326 1.00 96.94 208 ALA A CA 1
ATOM 1655 C C . ALA A 1 208 ? 1.362 4.349 -20.662 1.00 96.94 208 ALA A C 1
ATOM 1657 O O . ALA A 1 208 ? 2.022 5.352 -20.925 1.00 96.94 208 ALA A O 1
ATOM 1658 N N . LYS A 1 209 ? 0.027 4.392 -20.570 1.00 96.56 209 LYS A N 1
ATOM 1659 C CA . LYS A 1 209 ? -0.763 5.608 -20.798 1.00 96.56 209 LYS A CA 1
ATOM 1660 C C . LYS A 1 209 ? -0.422 6.725 -19.812 1.00 96.56 209 LYS A C 1
ATOM 1662 O O . LYS A 1 209 ? -0.429 7.891 -20.193 1.00 96.56 209 LYS A O 1
ATOM 1667 N N . LEU A 1 210 ? -0.166 6.383 -18.551 1.00 96.19 210 LEU A N 1
ATOM 1668 C CA . LEU A 1 210 ? 0.175 7.352 -17.514 1.00 96.19 210 LEU A CA 1
ATOM 1669 C C . LEU A 1 210 ? 1.580 7.935 -17.711 1.00 96.19 210 LEU A C 1
ATOM 1671 O O . LEU A 1 210 ? 1.777 9.133 -17.531 1.00 96.19 210 LEU A O 1
ATOM 1675 N N . THR A 1 211 ? 2.556 7.087 -18.028 1.00 95.94 211 THR A N 1
ATOM 1676 C CA . THR A 1 211 ? 3.973 7.469 -18.084 1.00 95.94 211 THR A CA 1
ATOM 1677 C C . THR A 1 211 ? 4.423 7.938 -19.464 1.00 95.94 211 THR A C 1
ATOM 1679 O O . THR A 1 211 ? 5.483 8.548 -19.579 1.00 95.94 211 THR A O 1
ATOM 1682 N N . GLY A 1 212 ? 3.646 7.641 -20.508 1.00 95.19 212 GLY A N 1
ATOM 1683 C CA . GLY A 1 212 ? 4.033 7.840 -21.904 1.00 95.19 212 GLY A CA 1
ATOM 1684 C C . GLY A 1 212 ? 4.928 6.729 -22.462 1.00 95.19 212 GLY A C 1
ATOM 1685 O O . GLY A 1 212 ? 5.376 6.834 -23.605 1.00 95.19 212 GLY A O 1
ATOM 1686 N N . TYR A 1 213 ? 5.192 5.665 -21.696 1.00 95.06 213 TYR A N 1
ATOM 1687 C CA . TYR A 1 213 ? 5.940 4.517 -22.204 1.00 95.06 213 TYR A CA 1
ATOM 1688 C C . TYR A 1 213 ? 5.137 3.764 -23.266 1.00 95.06 213 TYR A C 1
ATOM 1690 O O . TYR A 1 213 ? 3.911 3.745 -23.268 1.00 95.06 213 TYR A O 1
ATOM 1698 N N . GLN A 1 214 ? 5.853 3.112 -24.171 1.00 93.50 214 GLN A N 1
ATOM 1699 C CA . GLN A 1 214 ? 5.284 2.347 -25.278 1.00 93.50 214 GLN A CA 1
ATOM 1700 C C . GLN A 1 214 ? 5.635 0.873 -25.097 1.00 93.50 214 GLN A C 1
ATOM 1702 O O . GLN A 1 214 ? 6.794 0.552 -24.836 1.00 93.50 214 GLN A O 1
ATOM 1707 N N . LEU A 1 215 ? 4.646 -0.009 -25.243 1.00 90.56 215 LEU A N 1
ATOM 1708 C CA . LEU A 1 215 ? 4.820 -1.452 -25.045 1.00 90.56 215 LEU A CA 1
ATOM 1709 C C . LEU A 1 215 ? 5.684 -2.084 -26.148 1.00 90.56 215 LEU A C 1
ATOM 1711 O O . LEU A 1 215 ? 6.573 -2.873 -25.847 1.00 90.56 215 LEU A O 1
ATOM 1715 N N . ASP A 1 216 ? 5.492 -1.666 -27.402 1.00 90.06 216 ASP A N 1
ATOM 1716 C CA . ASP A 1 216 ? 6.173 -2.255 -28.569 1.00 90.06 216 ASP A CA 1
ATOM 1717 C C . ASP A 1 216 ? 7.520 -1.594 -28.912 1.00 90.06 216 ASP A C 1
ATOM 1719 O O . ASP A 1 216 ? 8.215 -2.007 -29.845 1.00 90.06 216 ASP A O 1
ATOM 1723 N N . ASN A 1 217 ? 7.904 -0.537 -28.191 1.00 91.50 217 ASN A N 1
ATOM 1724 C CA . ASN A 1 217 ? 9.131 0.198 -28.482 1.00 91.50 217 ASN A CA 1
ATOM 1725 C C . ASN A 1 217 ? 10.340 -0.484 -27.825 1.00 91.50 217 ASN A C 1
ATOM 1727 O O . ASN A 1 217 ? 10.393 -0.646 -26.605 1.00 91.50 217 ASN A O 1
ATOM 1731 N N . LYS A 1 218 ? 11.353 -0.821 -28.635 1.00 89.25 218 LYS A N 1
ATOM 1732 C CA . LYS A 1 218 ? 12.610 -1.431 -28.173 1.00 89.25 218 LYS A CA 1
ATOM 1733 C C . LYS A 1 218 ? 13.332 -0.587 -27.122 1.00 89.25 218 LYS A C 1
ATOM 1735 O O . LYS A 1 218 ? 13.959 -1.161 -26.238 1.00 89.25 218 LYS A O 1
ATOM 1740 N N . GLU A 1 219 ? 13.215 0.739 -27.189 1.00 89.19 219 GLU A N 1
ATOM 1741 C CA . GLU A 1 219 ? 13.814 1.654 -26.208 1.00 89.19 219 GLU A CA 1
ATOM 1742 C C . GLU A 1 219 ? 13.200 1.516 -24.811 1.00 89.19 219 GLU A C 1
ATOM 1744 O O . GLU A 1 219 ? 13.860 1.831 -23.832 1.00 89.19 219 GLU A O 1
ATOM 1749 N N . HIS A 1 220 ? 11.966 1.016 -24.702 1.00 91.06 220 HIS A N 1
ATOM 1750 C CA . HIS A 1 220 ? 11.265 0.814 -23.432 1.00 91.06 220 HIS A CA 1
ATOM 1751 C C . HIS A 1 220 ? 11.287 -0.646 -22.960 1.00 91.06 220 HIS A C 1
ATOM 1753 O O . HIS A 1 220 ? 10.682 -0.983 -21.943 1.00 91.06 220 HIS A O 1
ATOM 1759 N N . SER A 1 221 ? 11.990 -1.536 -23.667 1.00 89.94 221 SER A N 1
ATOM 1760 C CA . SER A 1 221 ? 12.009 -2.965 -23.340 1.00 89.94 221 SER A CA 1
ATOM 1761 C C . SER A 1 221 ? 12.586 -3.256 -21.947 1.00 89.94 221 SER A C 1
ATOM 1763 O O . SER A 1 221 ? 12.162 -4.224 -21.315 1.00 89.94 221 SER A O 1
ATOM 1765 N N . HIS A 1 222 ? 13.529 -2.444 -21.448 1.00 89.94 222 HIS A N 1
ATOM 1766 C CA . HIS A 1 222 ? 14.114 -2.605 -20.106 1.00 89.94 222 HIS A CA 1
ATOM 1767 C C . HIS A 1 222 ? 13.107 -2.322 -18.987 1.00 89.94 222 HIS A C 1
ATOM 1769 O O . HIS A 1 222 ? 13.203 -2.909 -17.912 1.00 89.94 222 HIS A O 1
ATOM 1775 N N . ILE A 1 223 ? 12.117 -1.465 -19.247 1.00 92.50 223 ILE A N 1
ATOM 1776 C CA . ILE A 1 223 ? 11.079 -1.082 -18.285 1.00 92.50 223 ILE A CA 1
ATOM 1777 C C . ILE A 1 223 ? 10.181 -2.284 -18.002 1.00 92.50 223 ILE A C 1
ATOM 1779 O O . ILE A 1 223 ? 9.974 -2.650 -16.849 1.00 92.50 223 ILE A O 1
ATOM 1783 N N . TRP A 1 224 ? 9.695 -2.944 -19.052 1.00 91.38 224 TRP A N 1
ATOM 1784 C CA . TRP A 1 224 ? 8.777 -4.083 -18.934 1.00 91.38 224 TRP A CA 1
ATOM 1785 C C . TRP A 1 224 ? 9.468 -5.354 -18.422 1.00 91.38 224 TRP A C 1
ATOM 1787 O O . TRP A 1 224 ? 8.844 -6.177 -17.752 1.00 91.38 224 TRP A O 1
ATOM 1797 N N . GLY A 1 225 ? 10.778 -5.475 -18.659 1.00 88.44 225 GLY A N 1
ATOM 1798 C CA . GLY A 1 225 ? 11.625 -6.500 -18.046 1.00 88.44 225 GLY A CA 1
ATOM 1799 C C . GLY A 1 225 ? 11.963 -6.241 -16.572 1.00 88.44 225 GLY A C 1
ATOM 1800 O O . GLY A 1 225 ? 12.527 -7.116 -15.918 1.00 88.44 225 GLY A O 1
ATOM 1801 N N . ASN A 1 226 ? 11.629 -5.068 -16.021 1.00 89.31 226 ASN A N 1
ATOM 1802 C CA . ASN A 1 226 ? 11.968 -4.719 -14.648 1.00 89.31 226 ASN A CA 1
ATOM 1803 C C . ASN A 1 226 ? 11.071 -5.466 -13.650 1.00 89.31 226 ASN A C 1
ATOM 1805 O O . ASN A 1 226 ? 9.898 -5.147 -13.437 1.00 89.31 226 ASN A O 1
ATOM 1809 N N . SER A 1 227 ? 11.659 -6.443 -12.969 1.00 86.94 227 SER A N 1
ATOM 1810 C CA . SER A 1 227 ? 10.967 -7.291 -12.005 1.00 86.94 227 SER A CA 1
ATOM 1811 C C . SER A 1 227 ? 10.384 -6.528 -10.806 1.00 86.94 227 SER A C 1
ATOM 1813 O O . SER A 1 227 ? 9.297 -6.867 -10.329 1.00 86.94 227 SER A O 1
ATOM 1815 N N . LYS A 1 228 ? 11.027 -5.435 -10.365 1.00 87.88 228 LYS A N 1
ATOM 1816 C CA . LYS A 1 228 ? 10.497 -4.554 -9.308 1.00 87.88 228 LYS A CA 1
ATOM 1817 C C . LYS A 1 228 ? 9.264 -3.799 -9.788 1.00 87.88 228 LYS A C 1
ATOM 1819 O O . LYS A 1 228 ? 8.297 -3.701 -9.036 1.00 87.88 228 LYS A O 1
ATOM 1824 N N . LEU A 1 229 ? 9.277 -3.284 -11.019 1.00 91.81 229 LEU A N 1
ATOM 1825 C CA . LEU A 1 229 ? 8.102 -2.635 -11.603 1.00 91.81 229 LEU A CA 1
ATOM 1826 C C . LEU A 1 229 ? 6.930 -3.614 -11.658 1.00 91.81 229 LEU A C 1
ATOM 1828 O O . LEU A 1 229 ? 5.868 -3.327 -11.107 1.00 91.81 229 LEU A O 1
ATOM 1832 N N . ASN A 1 230 ? 7.153 -4.794 -12.238 1.00 91.19 230 ASN A N 1
ATOM 1833 C CA . ASN A 1 230 ? 6.134 -5.836 -12.358 1.00 91.19 230 ASN A CA 1
ATOM 1834 C C . ASN A 1 230 ? 5.562 -6.226 -10.991 1.00 91.19 230 ASN A C 1
ATOM 1836 O O . ASN A 1 230 ? 4.350 -6.380 -10.841 1.00 91.19 230 ASN A O 1
ATOM 1840 N N . ARG A 1 231 ? 6.412 -6.279 -9.961 1.00 88.38 231 ARG A N 1
ATOM 1841 C CA . ARG A 1 231 ? 5.978 -6.502 -8.584 1.00 88.38 231 ARG A CA 1
ATOM 1842 C C . ARG A 1 231 ? 5.038 -5.424 -8.065 1.00 88.38 231 ARG A C 1
ATOM 1844 O O . ARG A 1 231 ? 3.971 -5.751 -7.550 1.00 88.38 231 ARG A O 1
ATOM 1851 N N . TRP A 1 232 ? 5.399 -4.154 -8.200 1.00 91.88 232 TRP A N 1
ATOM 1852 C CA . TRP A 1 232 ? 4.563 -3.059 -7.706 1.00 91.88 232 TRP A CA 1
ATOM 1853 C C . TRP A 1 232 ? 3.259 -2.894 -8.490 1.00 91.88 232 TRP A C 1
ATOM 1855 O O . TRP A 1 232 ? 2.223 -2.603 -7.892 1.00 91.88 232 TRP A O 1
ATOM 1865 N N . LEU A 1 233 ? 3.282 -3.145 -9.799 1.00 93.75 233 LEU A N 1
ATOM 1866 C CA . LEU A 1 233 ? 2.072 -3.208 -10.618 1.00 93.75 233 LEU A CA 1
ATOM 1867 C C . LEU A 1 233 ? 1.177 -4.377 -10.202 1.00 93.75 233 LEU A C 1
ATOM 1869 O O . LEU A 1 233 ? -0.037 -4.229 -10.118 1.00 93.75 233 LEU A O 1
ATOM 1873 N N . ARG A 1 234 ? 1.752 -5.530 -9.855 1.00 90.25 234 ARG A N 1
ATOM 1874 C CA . ARG A 1 234 ? 0.952 -6.648 -9.357 1.00 90.25 234 ARG A CA 1
ATOM 1875 C C . ARG A 1 234 ? 0.338 -6.351 -7.988 1.00 90.25 234 ARG A C 1
ATOM 1877 O O . ARG A 1 234 ? -0.826 -6.664 -7.747 1.00 90.25 234 ARG A O 1
ATOM 1884 N N . ILE A 1 235 ? 1.095 -5.706 -7.104 1.00 90.88 235 ILE A N 1
ATOM 1885 C CA . ILE A 1 235 ? 0.610 -5.256 -5.795 1.00 90.88 235 ILE A CA 1
ATOM 1886 C C . ILE A 1 235 ? -0.557 -4.273 -5.953 1.00 90.88 235 ILE A C 1
ATOM 1888 O O . ILE A 1 235 ? -1.532 -4.380 -5.210 1.00 90.88 235 ILE A O 1
ATOM 1892 N N . SER A 1 236 ? -0.509 -3.354 -6.925 1.00 93.19 236 SER A N 1
ATOM 1893 C CA . SER A 1 236 ? -1.618 -2.420 -7.149 1.00 93.19 236 SER A CA 1
ATOM 1894 C C . SER A 1 236 ? -2.910 -3.160 -7.508 1.00 93.19 236 SER A C 1
ATOM 1896 O O . SER A 1 236 ? -3.950 -2.873 -6.916 1.00 93.19 236 SER A O 1
ATOM 1898 N N . GLU A 1 237 ? -2.853 -4.183 -8.365 1.00 90.81 237 GLU A N 1
ATOM 1899 C CA . GLU A 1 237 ? -4.007 -5.036 -8.678 1.00 90.81 237 GLU A CA 1
ATOM 1900 C C . GLU A 1 237 ? -4.553 -5.745 -7.429 1.00 90.81 237 GLU A C 1
ATOM 1902 O O . GLU A 1 237 ? -5.766 -5.824 -7.234 1.00 90.81 237 GLU A O 1
ATOM 1907 N N . MET A 1 238 ? -3.671 -6.241 -6.556 1.00 87.12 238 MET A N 1
ATOM 1908 C CA . MET A 1 238 ? -4.067 -6.911 -5.314 1.00 87.12 238 MET A CA 1
ATOM 1909 C C . MET A 1 238 ? -4.753 -5.940 -4.343 1.00 87.12 238 MET A C 1
ATOM 1911 O O . MET A 1 238 ? -5.813 -6.264 -3.805 1.00 87.12 238 MET A O 1
ATOM 1915 N N . ILE A 1 239 ? -4.220 -4.728 -4.176 1.00 90.44 239 ILE A N 1
ATOM 1916 C CA . ILE A 1 239 ? -4.848 -3.667 -3.371 1.00 90.44 239 ILE A CA 1
ATOM 1917 C C . ILE A 1 239 ? -6.239 -3.331 -3.920 1.00 90.44 239 ILE A C 1
ATOM 1919 O O . ILE A 1 239 ? -7.197 -3.165 -3.160 1.00 90.44 239 ILE A O 1
ATOM 1923 N N . HIS A 1 240 ? -6.381 -3.250 -5.242 1.00 87.81 240 HIS A N 1
ATOM 1924 C CA . HIS A 1 240 ? -7.673 -3.002 -5.876 1.00 87.81 240 HIS A CA 1
ATOM 1925 C C . HIS A 1 240 ? -8.641 -4.175 -5.694 1.00 87.81 240 HIS A C 1
ATOM 1927 O O . HIS A 1 240 ? -9.821 -3.936 -5.469 1.00 87.81 240 HIS A O 1
ATOM 1933 N N . ALA A 1 241 ? -8.173 -5.423 -5.727 1.00 85.44 241 ALA A N 1
ATOM 1934 C CA . ALA A 1 241 ? -9.024 -6.598 -5.560 1.00 85.44 241 ALA A CA 1
ATOM 1935 C C . ALA A 1 241 ? -9.509 -6.796 -4.110 1.00 85.44 241 ALA A C 1
ATOM 1937 O O . ALA A 1 241 ? -10.694 -7.034 -3.882 1.00 85.44 241 ALA A O 1
ATOM 1938 N N . TYR A 1 242 ? -8.616 -6.686 -3.124 1.00 85.00 242 TYR A N 1
ATOM 1939 C CA . TYR A 1 242 ? -8.910 -7.014 -1.721 1.00 85.00 242 TYR A CA 1
ATOM 1940 C C . TYR A 1 242 ? -9.419 -5.817 -0.903 1.00 85.00 242 TYR A C 1
ATOM 1942 O O . TYR A 1 242 ? -10.204 -5.995 0.034 1.00 85.00 242 TYR A O 1
ATOM 1950 N N . SER A 1 243 ? -9.009 -4.598 -1.269 1.00 86.44 243 SER A N 1
ATOM 1951 C CA . SER A 1 243 ? -9.291 -3.370 -0.513 1.00 86.44 243 SER A CA 1
ATOM 1952 C C . SER A 1 243 ? -10.163 -2.373 -1.290 1.00 86.44 243 SER A C 1
ATOM 1954 O O . SER A 1 243 ? -10.145 -1.176 -0.996 1.00 86.44 243 SER A O 1
ATOM 1956 N N . ARG A 1 244 ? -10.939 -2.834 -2.288 1.00 81.69 244 ARG A N 1
ATOM 1957 C CA . ARG A 1 244 ? -11.855 -1.987 -3.086 1.00 81.69 244 ARG A CA 1
ATOM 1958 C C . ARG A 1 244 ? -12.865 -1.227 -2.231 1.00 81.69 244 ARG A C 1
ATOM 1960 O O . ARG A 1 244 ? -13.128 -0.059 -2.472 1.00 81.69 244 ARG A O 1
ATOM 1967 N N . ASN A 1 245 ? -13.434 -1.917 -1.248 1.00 79.00 245 ASN A N 1
ATOM 1968 C CA . ASN A 1 245 ? -14.588 -1.442 -0.482 1.00 79.00 245 ASN A CA 1
ATOM 1969 C C . ASN A 1 245 ? -14.198 -0.847 0.876 1.00 79.00 245 ASN A C 1
ATOM 1971 O O . ASN A 1 245 ? -15.045 -0.701 1.753 1.00 79.00 245 ASN A O 1
ATOM 1975 N N . GLN A 1 246 ? -12.910 -0.574 1.082 1.00 83.06 246 GLN A N 1
ATOM 1976 C CA . GLN A 1 246 ? -12.423 0.029 2.315 1.00 83.06 246 GLN A CA 1
ATOM 1977 C C . GLN A 1 246 ? -12.444 1.543 2.215 1.00 83.06 246 GLN A C 1
ATOM 1979 O O . GLN A 1 246 ? -12.218 2.102 1.145 1.00 83.06 246 GLN A O 1
ATOM 1984 N N . ARG A 1 247 ? -12.670 2.207 3.350 1.00 85.69 247 ARG A N 1
ATOM 1985 C CA . ARG A 1 247 ? -12.675 3.675 3.417 1.00 85.69 247 ARG A CA 1
ATOM 1986 C C . ARG A 1 247 ? -11.265 4.243 3.376 1.00 85.69 247 ARG A C 1
ATOM 1988 O O . ARG A 1 247 ? -11.067 5.321 2.832 1.00 85.69 247 ARG A O 1
ATOM 1995 N N . CYS A 1 248 ? -10.297 3.537 3.955 1.00 90.81 248 CYS A N 1
ATOM 1996 C CA . CYS A 1 248 ? -8.910 3.972 3.979 1.00 90.81 248 CYS A CA 1
ATOM 1997 C C . CYS A 1 248 ? -7.961 2.787 3.787 1.00 90.81 248 CYS A C 1
ATOM 1999 O O . CYS A 1 248 ? -8.164 1.718 4.363 1.00 90.81 248 CYS A O 1
ATOM 2001 N N . VAL A 1 249 ? -6.919 2.978 2.983 1.00 93.94 249 VAL A N 1
ATOM 2002 C CA . VAL A 1 249 ? -5.873 1.978 2.757 1.00 93.94 249 VAL A CA 1
ATOM 2003 C C . VAL A 1 249 ? -4.514 2.616 2.981 1.00 93.94 249 VAL A C 1
ATOM 2005 O O . VAL A 1 249 ? -4.179 3.609 2.344 1.00 93.94 249 VAL A O 1
ATOM 2008 N N . PHE A 1 250 ? -3.724 2.023 3.864 1.00 96.12 250 PHE A N 1
ATOM 2009 C CA . PHE A 1 250 ? -2.320 2.345 4.058 1.00 96.12 250 PHE A CA 1
ATOM 2010 C C . PHE A 1 250 ? -1.470 1.364 3.267 1.00 96.12 250 PHE A C 1
ATOM 2012 O O . PHE A 1 250 ? -1.696 0.157 3.325 1.00 96.12 250 PHE A O 1
ATOM 2019 N N . VAL A 1 251 ? -0.485 1.872 2.538 1.00 95.00 251 VAL A N 1
ATOM 2020 C CA . VAL A 1 251 ? 0.440 1.054 1.750 1.00 95.00 251 VAL A CA 1
ATOM 2021 C C . VAL A 1 251 ? 1.853 1.553 2.000 1.00 95.00 251 VAL A C 1
ATOM 2023 O O . VAL A 1 251 ? 2.113 2.754 1.885 1.00 95.00 251 VAL A O 1
ATOM 2026 N N . THR A 1 252 ? 2.783 0.652 2.317 1.00 91.25 252 THR A N 1
ATOM 2027 C CA . THR A 1 252 ? 4.193 1.044 2.404 1.00 91.25 252 THR A CA 1
ATOM 2028 C C . THR A 1 252 ? 4.704 1.454 1.022 1.00 91.25 252 THR A C 1
ATOM 2030 O O . THR A 1 252 ? 4.620 0.684 0.066 1.00 91.25 252 THR A O 1
ATOM 2033 N N . ALA A 1 253 ? 5.242 2.667 0.902 1.00 91.25 253 ALA A N 1
ATOM 2034 C CA . ALA A 1 253 ? 5.692 3.204 -0.378 1.00 91.25 253 ALA A CA 1
ATOM 2035 C C . ALA A 1 253 ? 7.043 2.599 -0.834 1.00 91.25 253 ALA A C 1
ATOM 2037 O O . ALA A 1 253 ? 7.921 2.341 0.003 1.00 91.25 253 ALA A O 1
ATOM 2038 N N . PRO A 1 254 ? 7.267 2.424 -2.155 1.00 89.75 254 PRO A N 1
ATOM 2039 C CA . PRO A 1 254 ? 8.547 1.973 -2.700 1.00 89.75 254 PRO A CA 1
ATOM 2040 C C . PRO A 1 254 ? 9.721 2.889 -2.344 1.00 89.75 254 PRO A C 1
ATOM 2042 O O . PRO A 1 254 ? 9.570 4.070 -2.030 1.00 89.75 254 PRO A O 1
ATOM 2045 N N . PHE A 1 255 ? 10.946 2.357 -2.398 1.00 84.88 255 PHE A N 1
ATOM 2046 C CA . PHE A 1 255 ? 12.140 3.206 -2.356 1.00 84.88 255 PHE A CA 1
ATOM 2047 C C . PHE A 1 255 ? 12.258 4.012 -3.655 1.00 84.88 255 PHE A C 1
ATOM 2049 O O . PHE A 1 255 ? 12.232 3.393 -4.711 1.00 84.88 255 PHE A O 1
ATOM 2056 N N . PRO A 1 256 ? 12.435 5.350 -3.627 1.00 84.12 256 PRO A N 1
ATOM 2057 C CA . PRO A 1 256 ? 12.641 6.122 -4.857 1.00 84.12 256 PRO A CA 1
ATOM 2058 C C . PRO A 1 256 ? 13.767 5.551 -5.724 1.00 84.12 256 PRO A C 1
ATOM 2060 O O . PRO A 1 256 ? 13.637 5.440 -6.934 1.00 84.12 256 PRO A O 1
ATOM 2063 N N . THR A 1 257 ? 14.833 5.079 -5.078 1.00 83.88 257 THR A N 1
ATOM 2064 C CA . THR A 1 257 ? 16.005 4.467 -5.715 1.00 83.88 257 THR A CA 1
ATOM 2065 C C . THR A 1 257 ? 15.787 3.025 -6.178 1.00 83.88 257 THR A C 1
ATOM 2067 O O . THR A 1 257 ? 16.735 2.391 -6.629 1.00 83.88 257 THR A O 1
ATOM 2070 N N . CYS A 1 258 ? 14.590 2.447 -6.010 1.00 80.75 258 CYS A N 1
ATOM 2071 C CA . CYS A 1 258 ? 14.315 1.100 -6.516 1.00 80.75 258 CYS A CA 1
ATOM 2072 C C . CYS A 1 258 ? 14.046 1.078 -8.026 1.00 80.75 258 CYS A C 1
ATOM 2074 O O . CYS A 1 258 ? 14.096 -0.003 -8.614 1.00 80.75 258 CYS A O 1
ATOM 2076 N N . PHE A 1 259 ? 13.856 2.253 -8.633 1.00 88.06 259 PHE A N 1
ATOM 2077 C CA . PHE A 1 259 ? 13.695 2.449 -10.067 1.00 88.06 259 PHE A CA 1
ATOM 2078 C C . PHE A 1 259 ? 14.821 3.320 -10.627 1.00 88.06 259 PHE A C 1
ATOM 2080 O O . PHE A 1 259 ? 15.375 4.163 -9.922 1.00 88.06 259 PHE A O 1
ATOM 2087 N N . GLU A 1 260 ? 15.142 3.105 -11.899 1.00 87.81 260 GLU A N 1
ATOM 2088 C CA . GLU A 1 260 ? 16.182 3.857 -12.612 1.00 87.81 260 GLU A CA 1
ATOM 2089 C C . GLU A 1 260 ? 15.686 5.239 -13.049 1.00 87.81 260 GLU A C 1
ATOM 2091 O O . GLU A 1 260 ? 16.440 6.209 -13.043 1.00 87.81 260 GLU A O 1
ATOM 2096 N N . GLU A 1 261 ? 14.395 5.342 -13.366 1.00 92.38 261 GLU A N 1
ATOM 2097 C CA . GLU A 1 261 ? 13.766 6.559 -13.868 1.00 92.38 261 GLU A CA 1
ATOM 2098 C C . GLU A 1 261 ? 12.731 7.091 -12.871 1.00 92.38 261 GLU A C 1
ATOM 2100 O O . GLU A 1 261 ? 11.894 6.348 -12.346 1.00 92.38 261 GLU A O 1
ATOM 2105 N N . SER A 1 262 ? 12.727 8.409 -12.660 1.00 94.25 262 SER A N 1
ATOM 2106 C CA . SER A 1 262 ? 11.735 9.084 -11.811 1.00 94.25 262 SER A CA 1
ATOM 2107 C C . SER A 1 262 ? 10.303 8.858 -12.300 1.00 94.25 262 SER A C 1
ATOM 2109 O O . SER A 1 262 ? 9.385 8.747 -11.488 1.00 94.25 262 SER A O 1
ATOM 2111 N N . THR A 1 263 ? 10.113 8.748 -13.617 1.00 95.69 263 THR A N 1
ATOM 2112 C CA . THR A 1 263 ? 8.818 8.470 -14.247 1.00 95.69 263 THR A CA 1
ATOM 2113 C C . THR A 1 263 ? 8.274 7.102 -13.835 1.00 95.69 263 THR A C 1
ATOM 2115 O O . THR A 1 263 ? 7.091 7.002 -13.513 1.00 95.69 263 THR A O 1
ATOM 2118 N N . MET A 1 264 ? 9.124 6.070 -13.732 1.00 94.88 264 MET A N 1
ATOM 2119 C CA . MET A 1 264 ? 8.712 4.766 -13.201 1.00 94.88 264 MET A CA 1
ATOM 2120 C C . MET A 1 264 ? 8.245 4.880 -11.749 1.00 94.88 264 MET A C 1
ATOM 2122 O O . MET A 1 264 ? 7.173 4.385 -11.406 1.00 94.88 264 MET A O 1
ATOM 2126 N N . TYR A 1 265 ? 9.021 5.565 -10.901 1.00 95.06 265 TYR A N 1
ATOM 2127 C CA . TYR A 1 265 ? 8.677 5.741 -9.489 1.00 95.06 265 TYR A CA 1
ATOM 2128 C C . TYR A 1 265 ? 7.339 6.467 -9.311 1.00 95.06 265 TYR A C 1
ATOM 2130 O O . TYR A 1 265 ? 6.453 5.967 -8.618 1.00 95.06 265 TYR A O 1
ATOM 2138 N N . LEU A 1 266 ? 7.170 7.619 -9.963 1.00 95.81 266 LEU A N 1
ATOM 2139 C CA . LEU A 1 266 ? 5.936 8.403 -9.894 1.00 95.81 266 LEU A CA 1
ATOM 2140 C C . LEU A 1 266 ? 4.749 7.639 -10.487 1.00 95.81 266 LEU A C 1
ATOM 2142 O O . LEU A 1 266 ? 3.668 7.653 -9.901 1.00 95.81 266 LEU A O 1
ATOM 2146 N N . GLY A 1 267 ? 4.960 6.918 -11.591 1.00 96.69 267 GLY A N 1
ATOM 2147 C CA . GLY A 1 267 ? 3.943 6.061 -12.185 1.00 96.69 267 GLY A CA 1
ATOM 2148 C C . GLY A 1 267 ? 3.480 4.966 -11.225 1.00 96.69 267 GLY A C 1
ATOM 2149 O O . GLY A 1 267 ? 2.284 4.727 -11.084 1.00 96.69 267 GLY A O 1
ATOM 2150 N N . VAL A 1 268 ? 4.409 4.329 -10.508 1.00 96.12 268 VAL A N 1
ATOM 2151 C CA . VAL A 1 268 ? 4.082 3.300 -9.513 1.00 96.12 268 VAL A CA 1
ATOM 2152 C C . VAL A 1 268 ? 3.311 3.892 -8.334 1.00 96.12 268 VAL A C 1
ATOM 2154 O O . VAL A 1 268 ? 2.316 3.305 -7.909 1.00 96.12 268 VAL A O 1
ATOM 2157 N N . LEU A 1 269 ? 3.723 5.055 -7.818 1.00 95.94 269 LEU A N 1
ATOM 2158 C CA . LEU A 1 269 ? 2.976 5.742 -6.761 1.00 95.94 269 LEU A CA 1
ATOM 2159 C C . LEU A 1 269 ? 1.549 6.082 -7.210 1.00 95.94 269 LEU A C 1
ATOM 2161 O O . LEU A 1 269 ? 0.608 5.912 -6.433 1.00 95.94 269 LEU A O 1
ATOM 2165 N N . ASP A 1 270 ? 1.363 6.522 -8.456 1.00 95.88 270 ASP A N 1
ATOM 2166 C CA . ASP A 1 270 ? 0.027 6.763 -9.000 1.00 95.88 270 ASP A CA 1
ATOM 2167 C C . ASP A 1 270 ? -0.775 5.459 -9.057 1.00 95.88 270 ASP A C 1
ATOM 2169 O O . ASP A 1 270 ? -1.841 5.405 -8.454 1.00 95.88 270 ASP A O 1
ATOM 2173 N N . MET A 1 271 ? -0.237 4.386 -9.656 1.00 95.81 271 MET A N 1
ATOM 2174 C CA . MET A 1 271 ? -0.902 3.074 -9.745 1.00 95.81 271 MET A CA 1
ATOM 2175 C C . MET A 1 271 ? -1.336 2.527 -8.379 1.00 95.81 271 MET A C 1
ATOM 2177 O O . MET A 1 271 ? -2.446 2.013 -8.251 1.00 95.81 271 MET A O 1
ATOM 2181 N N . LEU A 1 272 ? -0.478 2.632 -7.360 1.00 94.38 272 LEU A N 1
ATOM 2182 C CA . LEU A 1 272 ? -0.776 2.180 -5.996 1.00 94.38 272 LEU A CA 1
ATOM 2183 C C . LEU A 1 272 ? -1.824 3.053 -5.309 1.00 94.38 272 LEU A C 1
ATOM 2185 O O . LEU A 1 272 ? -2.643 2.542 -4.549 1.00 94.38 272 LEU A O 1
ATOM 2189 N N . SER A 1 273 ? -1.779 4.363 -5.556 1.00 92.88 273 SER A N 1
ATOM 2190 C CA . SER A 1 273 ? -2.681 5.326 -4.926 1.00 92.88 273 SER A CA 1
ATOM 2191 C C . SER A 1 273 ? -3.988 5.529 -5.674 1.00 92.88 273 SER A C 1
ATOM 2193 O O . SER A 1 273 ? -4.844 6.218 -5.131 1.00 92.88 273 SER A O 1
ATOM 2195 N N . ARG A 1 274 ? -4.177 4.975 -6.883 1.00 87.75 274 ARG A N 1
ATOM 2196 C CA . ARG A 1 274 ? -5.441 5.111 -7.625 1.00 87.75 274 ARG A CA 1
ATOM 2197 C C . ARG A 1 274 ? -6.605 4.728 -6.710 1.00 87.75 274 ARG A C 1
ATOM 2199 O O . ARG A 1 274 ? -6.635 3.654 -6.104 1.00 87.75 274 ARG A O 1
ATOM 2206 N N . THR A 1 275 ? -7.558 5.638 -6.580 1.00 74.12 275 THR A N 1
ATOM 2207 C CA . THR A 1 275 ? -8.727 5.463 -5.725 1.00 74.12 275 THR A CA 1
ATOM 2208 C C . THR A 1 275 ? -9.983 5.384 -6.576 1.00 74.12 275 THR A C 1
ATOM 2210 O O . THR A 1 275 ? -10.091 6.012 -7.627 1.00 74.12 275 THR A O 1
ATOM 2213 N N . THR A 1 276 ? -10.948 4.594 -6.118 1.00 68.62 276 THR A N 1
ATOM 2214 C CA . THR A 1 276 ? -12.350 4.778 -6.498 1.00 68.62 276 THR A CA 1
ATOM 2215 C C . THR A 1 276 ? -12.928 5.954 -5.708 1.00 68.62 276 THR A C 1
ATOM 2217 O O . THR A 1 276 ? -12.373 6.309 -4.668 1.00 68.62 276 THR A O 1
ATOM 2220 N N . GLU A 1 277 ? -14.062 6.508 -6.140 1.00 66.88 277 GLU A N 1
ATOM 2221 C CA . GLU A 1 277 ? -14.677 7.728 -5.574 1.00 66.88 277 GLU A CA 1
ATOM 2222 C C . GLU A 1 277 ? -14.867 7.718 -4.042 1.00 66.88 277 GLU A C 1
ATOM 2224 O O . GLU A 1 277 ? -14.881 8.776 -3.429 1.00 66.88 277 GLU A O 1
ATOM 2229 N N . ASN A 1 278 ? -14.925 6.542 -3.405 1.00 73.06 278 ASN A N 1
ATOM 2230 C CA . ASN A 1 278 ? -15.229 6.388 -1.976 1.00 73.06 278 ASN A CA 1
ATOM 2231 C C . ASN A 1 278 ? -14.084 5.795 -1.122 1.00 73.06 278 ASN A C 1
ATOM 2233 O O . ASN A 1 278 ? -14.350 5.181 -0.083 1.00 73.06 278 ASN A O 1
ATOM 2237 N N . ARG A 1 279 ? -12.819 5.911 -1.554 1.00 85.88 279 ARG A N 1
ATOM 2238 C CA . ARG A 1 279 ? -11.655 5.367 -0.826 1.00 85.88 279 ARG A CA 1
ATOM 2239 C C . ARG A 1 279 ? -10.523 6.382 -0.719 1.00 85.88 279 ARG A C 1
ATOM 2241 O O . ARG A 1 279 ? -10.058 6.888 -1.733 1.00 85.88 279 ARG A O 1
ATOM 2248 N N . ALA A 1 280 ? -9.979 6.553 0.482 1.00 90.88 280 ALA A N 1
ATOM 2249 C CA . ALA A 1 280 ? -8.694 7.207 0.695 1.00 90.88 280 ALA A CA 1
ATOM 2250 C C . ALA A 1 280 ? -7.535 6.203 0.599 1.00 90.88 280 ALA A C 1
ATOM 2252 O O . ALA A 1 280 ? -7.637 5.061 1.055 1.00 90.88 280 ALA A O 1
ATOM 2253 N N . THR A 1 281 ? -6.405 6.614 0.030 1.00 94.50 281 THR A N 1
ATOM 2254 C CA . THR A 1 281 ? -5.160 5.836 0.037 1.00 94.50 281 THR A CA 1
ATOM 2255 C C . THR A 1 281 ? -4.009 6.683 0.557 1.00 94.50 281 THR A C 1
ATOM 2257 O O . THR A 1 281 ? -3.806 7.820 0.131 1.00 94.50 281 THR A O 1
ATOM 2260 N N . VAL A 1 282 ? -3.264 6.118 1.501 1.00 95.62 282 VAL A N 1
ATOM 2261 C CA . VAL A 1 282 ? -2.116 6.733 2.157 1.00 95.62 282 VAL A CA 1
ATOM 2262 C C . VAL A 1 282 ? -0.889 5.889 1.846 1.00 95.62 282 VAL A C 1
ATOM 2264 O O . VAL A 1 282 ? -0.726 4.783 2.363 1.00 95.62 282 VAL A O 1
ATOM 2267 N N . LEU A 1 283 ? -0.018 6.410 0.988 1.00 95.62 283 LEU A N 1
ATOM 2268 C CA . LEU A 1 283 ? 1.304 5.841 0.774 1.00 95.62 283 LEU A CA 1
ATOM 2269 C C . LEU A 1 283 ? 2.227 6.395 1.849 1.00 95.62 283 LEU A C 1
ATOM 2271 O O . LEU A 1 283 ? 2.413 7.607 1.935 1.00 95.62 283 LEU A O 1
ATOM 2275 N N . ILE A 1 284 ? 2.797 5.526 2.673 1.00 93.81 284 ILE A N 1
ATOM 2276 C CA . ILE A 1 284 ? 3.602 5.941 3.820 1.00 93.81 284 ILE A CA 1
ATOM 2277 C C . ILE A 1 284 ? 4.976 5.298 3.788 1.00 93.81 284 ILE A C 1
ATOM 2279 O O . ILE A 1 284 ? 5.148 4.151 3.370 1.00 93.81 284 ILE A O 1
ATOM 2283 N N . ARG A 1 285 ? 5.970 6.050 4.250 1.00 88.94 285 ARG A N 1
ATOM 2284 C CA . ARG A 1 285 ? 7.276 5.507 4.570 1.00 88.94 285 ARG A CA 1
ATOM 2285 C C . ARG A 1 285 ? 7.891 6.220 5.763 1.00 88.94 285 ARG A C 1
ATOM 2287 O O . ARG A 1 285 ? 8.067 7.435 5.731 1.00 88.94 285 ARG A O 1
ATOM 2294 N N . GLY A 1 286 ? 8.283 5.459 6.776 1.00 84.56 286 GLY A N 1
ATOM 2295 C CA . GLY A 1 286 ? 9.153 5.938 7.845 1.00 84.56 286 GLY A CA 1
ATOM 2296 C C . GLY A 1 286 ? 10.622 6.064 7.428 1.00 84.56 286 GLY A C 1
ATOM 2297 O O . GLY A 1 286 ? 11.019 5.771 6.299 1.00 84.56 286 GLY A O 1
ATOM 2298 N N . THR A 1 287 ? 11.450 6.503 8.372 1.00 82.88 287 THR A N 1
ATOM 2299 C CA . THR A 1 287 ? 12.905 6.675 8.210 1.00 82.88 287 THR A CA 1
ATOM 2300 C C . THR A 1 287 ? 13.685 5.357 8.296 1.00 82.88 287 THR A C 1
ATOM 2302 O O . THR A 1 287 ? 14.899 5.355 8.083 1.00 82.88 287 THR A O 1
ATOM 2305 N N . GLY A 1 288 ? 13.003 4.248 8.612 1.00 76.31 288 GLY A N 1
ATOM 2306 C CA . GLY A 1 288 ? 13.614 2.958 8.946 1.00 76.31 288 GLY A CA 1
ATOM 2307 C C . GLY A 1 288 ? 14.136 2.883 10.384 1.00 76.31 288 GLY A C 1
ATOM 2308 O O . GLY A 1 288 ? 14.874 1.962 10.716 1.00 76.31 288 GLY A O 1
ATOM 2309 N N . GLU A 1 289 ? 13.800 3.860 11.228 1.00 82.25 289 GLU A N 1
ATOM 2310 C CA . GLU A 1 289 ? 14.074 3.828 12.666 1.00 82.25 289 GLU A CA 1
ATOM 2311 C C . GLU A 1 289 ? 12.817 3.394 13.418 1.00 82.25 289 GLU A C 1
ATOM 2313 O O . GLU A 1 289 ? 11.708 3.782 13.052 1.00 82.25 289 GLU A O 1
ATOM 2318 N N . ASN A 1 290 ? 12.992 2.561 14.445 1.00 81.06 290 ASN A N 1
ATOM 2319 C CA . ASN A 1 290 ? 11.875 1.971 15.175 1.00 81.06 290 ASN A CA 1
ATOM 2320 C C . ASN A 1 290 ? 11.069 3.057 15.892 1.00 81.06 290 ASN A C 1
ATOM 2322 O O . ASN A 1 290 ? 11.571 3.690 16.819 1.00 81.06 290 ASN A O 1
ATOM 2326 N N . VAL A 1 291 ? 9.807 3.226 15.494 1.00 82.06 291 VAL A N 1
ATOM 2327 C CA . VAL A 1 291 ? 8.871 4.154 16.153 1.00 82.06 291 VAL A CA 1
ATOM 2328 C C . VAL A 1 291 ? 8.023 3.471 17.225 1.00 82.06 291 VAL A C 1
ATOM 2330 O O . VAL A 1 291 ? 7.378 4.135 18.029 1.00 82.06 291 VAL A O 1
ATOM 2333 N N . LEU A 1 292 ? 8.022 2.138 17.253 1.00 78.00 292 LEU A N 1
ATOM 2334 C CA . LEU A 1 292 ? 7.388 1.346 18.299 1.00 78.00 292 LEU A CA 1
ATOM 2335 C C . LEU A 1 292 ? 8.415 1.085 19.403 1.00 78.00 292 LEU A C 1
ATOM 2337 O O . LEU A 1 292 ? 9.245 0.179 19.306 1.00 78.00 292 LEU A O 1
ATOM 2341 N N . THR A 1 293 ? 8.385 1.908 20.447 1.00 70.38 293 THR A N 1
ATOM 2342 C CA . THR A 1 293 ? 9.288 1.815 21.602 1.00 70.38 293 THR A CA 1
ATOM 2343 C C . THR A 1 293 ? 8.477 1.774 22.901 1.00 70.38 293 THR A C 1
ATOM 2345 O O . THR A 1 293 ? 7.317 2.176 22.945 1.00 70.38 293 THR A O 1
ATOM 2348 N N . PHE A 1 294 ? 9.061 1.235 23.976 1.00 57.50 294 PHE A N 1
ATOM 2349 C CA . PHE A 1 294 ? 8.420 1.206 25.303 1.00 57.50 294 PHE A CA 1
ATOM 2350 C C . PHE A 1 294 ? 8.511 2.539 26.054 1.00 57.50 294 PHE A C 1
ATOM 2352 O O . PHE A 1 294 ? 7.875 2.697 27.093 1.00 57.50 294 PHE A O 1
ATOM 2359 N N . TYR A 1 295 ? 9.322 3.467 25.553 1.00 43.78 295 TYR A N 1
ATOM 2360 C CA . TYR A 1 295 ? 9.616 4.733 26.202 1.00 43.78 295 TYR A CA 1
ATOM 2361 C C . TYR A 1 295 ? 8.819 5.831 25.501 1.00 43.78 295 TYR A C 1
ATOM 2363 O O . TYR A 1 295 ? 9.184 6.264 24.411 1.00 43.78 295 TYR A O 1
ATOM 2371 N N . SER A 1 296 ? 7.712 6.241 26.116 1.00 45.66 296 SER A N 1
ATOM 2372 C CA . SER A 1 296 ? 7.092 7.539 25.857 1.00 45.66 296 SER A CA 1
ATOM 2373 C C . SER A 1 296 ? 7.588 8.500 26.934 1.00 45.66 296 SER A C 1
ATOM 2375 O O . SER A 1 296 ? 7.328 8.244 28.113 1.00 45.66 296 SER A O 1
ATOM 2377 N N . GLU A 1 297 ? 8.321 9.543 26.554 1.00 33.88 297 GLU A N 1
ATOM 2378 C CA . GLU A 1 297 ? 8.533 10.704 27.433 1.00 33.88 297 GLU A CA 1
ATOM 2379 C C . GLU A 1 297 ? 7.269 11.568 27.503 1.00 33.88 297 GLU A C 1
ATOM 2381 O O . GLU A 1 297 ? 6.582 11.694 26.460 1.00 33.88 297 GLU A O 1
#

InterPro domains:
  IPR004842 SLC12A transporter family [PTHR11827] (3-294)
  IPR018491 SLC12A transporter, C-terminal [PF03522] (40-71)
  IPR018491 SLC12A transporter, C-terminal [PF03522] (166-296)

Sequence (297 aa):
RFKMGFMICRGLETLPLGEIKSGSVNINLNELLENSLFRSTAVIDVWWLLDDGGLSLLVPHLMSIDRFWRQLSSANAGPKEKNKFSNRNNVKLPKDISTRDARFMVRLFLVADDDIGADGTEQSNRLVPGNQAKHQRQTSSMQLQELARISRQGLVAEDLIGQIENTTDLWKAELSSLLQKFRLNINGPYTVKSGRREPSMETYEQFAKLTGYQLDNKEHSHIWGNSKLNRWLRISEMIHAYSRNQRCVFVTAPFPTCFEESTMYLGVLDMLSRTTENRATVLIRGTGENVLTFYSE

Organism: Reticulomyxa filosa (NCBI:txid46433)

Secondary structure (DSSP, 8-state):
-----EEEEESGGGS--TT--TT-----HHHHHTT-----S--EEEE--S--TTHHHHHHHHHHHSHHHHHHHHHHT------------------SSTTTGGG-SEEEEEE-GGGSS--GGGSS-TT------S--SSSHHHHHHHHHHHHHTT-S-HHHHTT-S-HHHHHHHHHHHHHHHTT--EEEEEEE--SSSSPPHHHHHHHHHHH---SS-GGGHHHHT-HHHHHHHHHHHHHHHHSTT-SEEEEEPPPGGGSSSHHHHHHHHHHHH---TT-EEEEEE--SS----S---

Foldseek 3Di:
DDLDKDKDKDLPVLDPPPVDDPDDDDDPLVVVVVLQPDQFLAQEEQEDEDQQQCPSQVVVLVCVVDPSLNVSSVSSNPDDPPDPDDDDDDDDDPDPDPPVRSQAHYEYE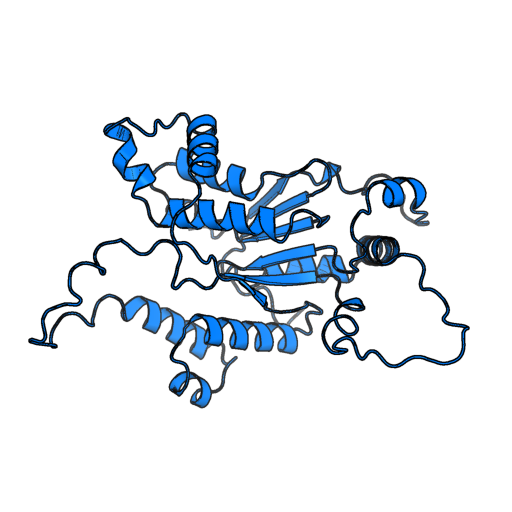YEQPPQEQDQPPPPPPPPDPDDPDDPPPPVVPVVVVVVVVLVVVVQDDPVVVVPDPGPRVVVQSSVVSVCVVLVRRYHGHDYDYLVHHFADPVLVVLLCVQLVNDPPDPVCPVVRSGRVLRRLSSVLVVCCVPVQSHQEYEYAADDCVSDPDNSSRVSSVCSNQDHDNRHMYMHIHHSSHNPRDPDDD

pLDDT: mean 70.04, std 22.3, range [25.88, 97.0]